Protein AF-A0AAE1AJ92-F1 (afdb_monomer)

Secondary structure (DSSP, 8-state):
-HHHHS-HHHHHHHHHHHHHHHHHTT---PPPPHHHHHHHHHHHHHHHHS--SSGGGGG---TTT--HHHHHHS-HHHHHHHHTT--SS-GGG--SS-TTTTTHHHHHHHHHHHHHH----S-EEEEEEEEE--S--TT-EE-TTSSS-EEEEEEEEEETTS-EEEEEE--TTS---HHHHHHH-

Sequence (185 aa):
YFTTFFDNSIVDDLIFQTTLYITQQERRVSTVTRQDLLGFSGINIIMGYHVLPSYTHYWCEDPDVSVPFISSVLTRNRFSQILSNVHVNDNKNLDKNDKLSKIRPLIAKANSQFAKLYDVRRVQSVDESMVLFKGRSSIKQYCPMKPIKRGYKLWVRADMDGYISKILMCVPGQEWERESELERL

Nearest PDB structures (foldseek):
  6x68-assembly1_C  TM=8.665E-01  e=5.231E-08  Trichoplusia ni
  1yf0-assembly1_A  TM=6.865E-01  e=3.974E-01  Salmonella enterica subsp. enterica serovar Typhimurium
  6j13-assembly2_H  TM=6.539E-01  e=6.411E-01  Chlamydomonas reinhardtii
  4kce-assembly1_A  TM=6.284E-01  e=1.166E+00  Leishmania braziliensis
  8x71-assembly1_A  TM=6.345E-01  e=1.669E+00  Homo sapiens

Radius of gyration: 18.5 Å; Cα contacts (8 Å, |Δi|>4): 215; chains: 1; bounding box: 47×36×45 Å

Foldseek 3Di:
DVCLLCDPVVLVLQQVFLVLQCVVVVHPDDRQDSLLVVLLVVLVVVCVPPPDPDPCQCCDPDPVRDPVVNCVSDPPVSSVSCVVRGWNDHPVDFDPVDLCSGCVNVQVSSLVSLQVPDDADPDKDKDKDFDADDDDGQQWAADPPDPRRIGWIWIFIAHPVGRTNHIDTDGPPDDDDPVVVVVVD

Structure (mmCIF, N/CA/C/O backbone):
data_AF-A0AAE1AJ92-F1
#
_entry.id   AF-A0AAE1AJ92-F1
#
loop_
_atom_site.group_PDB
_atom_site.id
_atom_site.type_symbol
_atom_site.label_atom_id
_atom_site.label_alt_id
_atom_site.label_comp_id
_atom_site.label_asym_id
_atom_site.label_entity_id
_atom_site.label_seq_id
_atom_site.pdbx_PDB_ins_code
_atom_site.Cartn_x
_atom_site.Cartn_y
_atom_site.Cartn_z
_atom_site.occupancy
_atom_site.B_iso_or_equiv
_atom_site.auth_seq_id
_atom_site.auth_comp_id
_atom_site.auth_asym_id
_atom_site.auth_atom_id
_atom_site.pdbx_PDB_model_num
ATOM 1 N N . TYR A 1 1 ? 2.939 -17.442 2.231 1.00 83.69 1 TYR A N 1
ATOM 2 C CA . TYR A 1 1 ? 3.214 -16.828 0.916 1.00 83.69 1 TYR A CA 1
ATOM 3 C C . TYR A 1 1 ? 3.088 -15.305 0.965 1.00 83.69 1 TYR A C 1
ATOM 5 O O . TYR A 1 1 ? 4.089 -14.644 0.763 1.00 83.69 1 TYR A O 1
ATOM 13 N N . PHE A 1 2 ? 1.929 -14.715 1.305 1.00 89.00 2 PHE A N 1
ATOM 14 C CA . PHE A 1 2 ? 1.780 -13.243 1.377 1.00 89.00 2 PHE A CA 1
ATOM 15 C C . PHE A 1 2 ? 2.817 -12.547 2.279 1.00 89.00 2 PHE A C 1
ATOM 17 O O . PHE A 1 2 ? 3.475 -11.603 1.852 1.00 89.00 2 PHE A O 1
ATOM 24 N N . THR A 1 3 ? 3.020 -13.059 3.495 1.00 89.56 3 THR A N 1
ATOM 25 C CA . THR A 1 3 ? 3.971 -12.519 4.486 1.00 89.56 3 THR A CA 1
ATOM 26 C C . THR A 1 3 ? 5.439 -12.634 4.079 1.00 89.56 3 THR A C 1
ATOM 28 O O . THR A 1 3 ? 6.306 -12.095 4.754 1.00 89.56 3 THR A O 1
ATOM 31 N N . THR A 1 4 ? 5.731 -13.337 2.985 1.00 91.06 4 THR A N 1
ATOM 32 C CA . THR A 1 4 ? 7.065 -13.383 2.392 1.00 91.06 4 THR A CA 1
ATOM 33 C C . THR A 1 4 ? 7.348 -12.087 1.624 1.00 91.06 4 THR A C 1
ATOM 35 O O . THR A 1 4 ? 8.421 -11.518 1.767 1.00 91.06 4 THR A O 1
ATOM 38 N N . PHE A 1 5 ? 6.365 -11.578 0.873 1.00 89.50 5 PHE A N 1
ATOM 39 C CA . PHE A 1 5 ? 6.457 -10.300 0.152 1.00 89.50 5 PHE A CA 1
ATOM 40 C C . PHE A 1 5 ? 6.186 -9.101 1.058 1.00 89.50 5 PHE A C 1
ATOM 42 O O . PHE A 1 5 ? 6.831 -8.062 0.944 1.00 89.50 5 PHE A O 1
ATOM 49 N N . PHE A 1 6 ? 5.206 -9.248 1.947 1.00 90.31 6 PHE A N 1
ATOM 50 C CA . PHE A 1 6 ? 4.816 -8.249 2.930 1.00 90.31 6 PHE A CA 1
ATOM 51 C C . PHE A 1 6 ? 5.393 -8.642 4.288 1.00 90.31 6 PHE A C 1
ATOM 53 O O . PHE A 1 6 ? 4.691 -9.150 5.167 1.00 90.31 6 PHE A O 1
ATOM 60 N N . ASP A 1 7 ? 6.713 -8.507 4.388 1.00 92.50 7 ASP A N 1
ATOM 61 C CA . ASP A 1 7 ? 7.493 -9.002 5.513 1.00 92.50 7 ASP A CA 1
ATOM 62 C C . ASP A 1 7 ? 7.240 -8.225 6.815 1.00 92.50 7 ASP A C 1
ATOM 64 O O . ASP A 1 7 ? 6.559 -7.195 6.862 1.00 92.50 7 ASP A O 1
ATOM 68 N N . ASN A 1 8 ? 7.819 -8.726 7.909 1.00 93.50 8 ASN A N 1
ATOM 69 C CA . ASN A 1 8 ? 7.683 -8.093 9.218 1.00 93.50 8 ASN A CA 1
ATOM 70 C C . ASN A 1 8 ? 8.192 -6.649 9.220 1.00 93.50 8 ASN A C 1
ATOM 72 O O . ASN A 1 8 ? 7.591 -5.821 9.893 1.00 93.50 8 ASN A O 1
ATOM 76 N N . SER A 1 9 ? 9.232 -6.343 8.438 1.00 94.50 9 SER A N 1
ATOM 77 C CA . SER A 1 9 ? 9.794 -4.998 8.348 1.00 94.50 9 SER A CA 1
ATOM 78 C C . SER A 1 9 ? 8.829 -4.009 7.693 1.00 94.50 9 SER A C 1
ATOM 80 O O . SER A 1 9 ? 8.696 -2.883 8.164 1.00 94.50 9 SER A O 1
ATOM 82 N N . ILE A 1 10 ? 8.134 -4.408 6.624 1.00 95.25 10 ILE A N 1
ATOM 83 C CA . ILE A 1 10 ? 7.093 -3.584 5.998 1.00 95.25 10 ILE A CA 1
ATOM 84 C C . ILE A 1 10 ? 5.926 -3.374 6.970 1.00 95.25 10 ILE A C 1
ATOM 86 O O . ILE A 1 10 ? 5.425 -2.258 7.100 1.00 95.2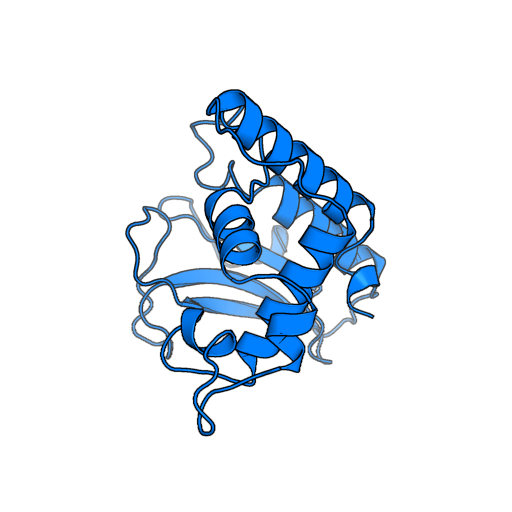5 10 ILE A O 1
ATOM 90 N N . VAL A 1 11 ? 5.506 -4.430 7.670 1.00 95.44 11 VAL A N 1
ATOM 91 C CA . VAL A 1 11 ? 4.413 -4.364 8.651 1.00 95.44 11 VAL A CA 1
ATOM 92 C C . VAL A 1 11 ? 4.750 -3.415 9.805 1.00 95.44 11 VAL A C 1
ATOM 94 O O . VAL A 1 11 ? 3.928 -2.565 10.145 1.00 95.44 11 VAL A O 1
ATOM 97 N N . ASP A 1 12 ? 5.946 -3.526 10.383 1.00 95.81 12 ASP A N 1
ATOM 98 C CA . ASP A 1 12 ? 6.375 -2.688 11.508 1.00 95.81 12 ASP A CA 1
ATOM 99 C C . ASP A 1 12 ? 6.491 -1.214 11.109 1.00 95.81 12 ASP A C 1
ATOM 101 O O . ASP A 1 12 ? 6.000 -0.344 11.830 1.00 95.81 12 ASP A O 1
ATOM 105 N N . ASP A 1 13 ? 7.042 -0.925 9.927 1.00 95.94 13 ASP A N 1
ATOM 106 C CA . ASP A 1 13 ? 7.101 0.438 9.397 1.00 95.94 13 ASP A CA 1
ATOM 107 C C . ASP A 1 13 ? 5.708 1.042 9.219 1.00 95.94 13 ASP A C 1
ATOM 109 O O . ASP A 1 13 ? 5.475 2.191 9.588 1.00 95.94 13 ASP A O 1
ATOM 113 N N . LEU A 1 14 ? 4.761 0.281 8.667 1.00 96.56 14 LEU A N 1
ATOM 114 C CA . LEU A 1 14 ? 3.394 0.758 8.470 1.00 96.56 14 LEU A CA 1
ATOM 115 C C . LEU A 1 14 ? 2.700 1.048 9.796 1.00 96.56 14 LEU A C 1
ATOM 117 O O . LEU A 1 14 ? 2.017 2.066 9.915 1.00 96.56 14 LEU A O 1
ATOM 121 N N . ILE A 1 15 ? 2.881 0.183 10.796 1.00 96.12 15 ILE A N 1
ATOM 122 C CA . ILE A 1 15 ? 2.352 0.404 12.145 1.00 96.12 15 ILE A CA 1
ATOM 123 C C . ILE A 1 15 ? 2.957 1.674 12.740 1.00 96.12 15 ILE A C 1
ATOM 125 O O . ILE A 1 15 ? 2.219 2.526 13.245 1.00 96.12 15 ILE A O 1
ATOM 129 N N . PHE A 1 16 ? 4.279 1.824 12.648 1.00 95.88 16 PHE A N 1
ATOM 130 C CA . PHE A 1 16 ? 4.989 2.989 13.156 1.00 95.88 16 PHE A CA 1
ATOM 131 C C . PHE A 1 16 ? 4.500 4.279 12.489 1.00 95.88 16 PHE A C 1
ATOM 133 O O . PHE A 1 16 ? 4.062 5.198 13.179 1.00 95.88 16 PHE A O 1
ATOM 140 N N . GLN A 1 17 ? 4.490 4.334 11.156 1.00 96.56 17 GLN A N 1
ATOM 141 C CA . GLN A 1 17 ? 4.107 5.529 10.397 1.00 96.56 17 GLN A CA 1
ATOM 142 C C . GLN A 1 17 ? 2.623 5.875 10.567 1.00 96.56 17 GLN A C 1
ATOM 144 O O . GLN A 1 17 ? 2.261 7.044 10.698 1.00 96.56 17 GLN A O 1
ATOM 149 N N . THR A 1 18 ? 1.753 4.867 10.649 1.00 96.25 18 THR A N 1
ATOM 150 C CA . THR A 1 18 ? 0.326 5.054 10.954 1.00 96.25 18 THR A CA 1
ATOM 151 C C . THR A 1 18 ? 0.122 5.617 12.363 1.00 96.25 18 THR A C 1
ATOM 153 O O . THR A 1 18 ? -0.649 6.558 12.549 1.00 96.25 18 THR A O 1
ATOM 156 N N . THR A 1 19 ? 0.840 5.094 13.360 1.00 94.56 19 THR A N 1
ATOM 157 C CA . THR A 1 19 ? 0.759 5.568 14.754 1.00 94.56 19 THR A CA 1
ATOM 158 C C . THR A 1 19 ? 1.323 6.981 14.902 1.00 94.56 19 THR A C 1
ATOM 160 O O . THR A 1 19 ? 0.742 7.820 15.599 1.00 94.56 19 THR A O 1
ATOM 163 N N . LEU A 1 20 ? 2.419 7.272 14.199 1.00 94.81 20 LEU A N 1
ATOM 164 C CA . LEU A 1 20 ? 3.002 8.606 14.125 1.00 94.81 20 LEU A CA 1
ATOM 165 C C . LEU A 1 20 ? 1.992 9.600 13.547 1.00 94.81 20 LEU A C 1
ATOM 167 O O . LEU A 1 20 ? 1.757 10.645 14.149 1.00 94.81 20 LEU A O 1
ATOM 171 N N . TYR A 1 21 ? 1.336 9.259 12.435 1.00 95.25 21 TYR A N 1
ATOM 172 C CA . TYR A 1 21 ? 0.306 10.109 11.843 1.00 95.25 21 TYR A CA 1
ATOM 173 C C . TYR A 1 21 ? -0.874 10.357 12.792 1.00 95.25 21 TYR A C 1
ATOM 175 O O . TYR A 1 21 ? -1.290 11.503 12.958 1.00 95.25 21 TYR A O 1
ATOM 183 N N . ILE A 1 22 ? -1.391 9.314 13.452 1.00 93.44 22 ILE A N 1
ATOM 184 C CA . ILE A 1 22 ? -2.485 9.437 14.433 1.00 93.44 22 ILE A CA 1
ATOM 185 C C . ILE A 1 22 ? -2.108 10.430 15.539 1.00 93.44 22 ILE A C 1
ATOM 187 O O . ILE A 1 22 ? -2.893 11.329 15.846 1.00 93.44 22 ILE A O 1
ATOM 191 N N . THR A 1 23 ? -0.891 10.303 16.076 1.00 92.69 23 THR A N 1
ATOM 192 C CA . THR A 1 23 ? -0.348 11.198 17.108 1.00 92.69 23 THR A CA 1
ATOM 193 C C . THR A 1 23 ? -0.229 12.635 16.599 1.00 92.69 23 THR A C 1
ATOM 195 O O . THR A 1 23 ? -0.675 13.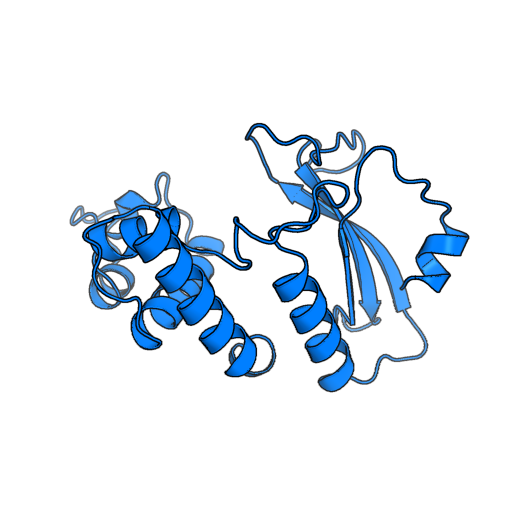566 17.261 1.00 92.69 23 THR A O 1
ATOM 198 N N . GLN A 1 24 ? 0.320 12.832 15.397 1.00 93.62 24 GLN A N 1
ATOM 199 C CA . GLN A 1 24 ? 0.485 14.156 14.787 1.00 93.62 24 GLN A CA 1
ATOM 200 C C . GLN A 1 24 ? -0.841 14.865 14.485 1.00 93.62 24 GLN A C 1
ATOM 202 O O . GLN A 1 24 ? -0.861 16.087 14.371 1.00 93.62 24 GLN A O 1
ATOM 207 N N . GLN A 1 25 ? -1.921 14.112 14.285 1.00 92.38 25 GLN A N 1
ATOM 208 C CA . GLN A 1 25 ? -3.263 14.643 14.044 1.00 92.38 25 GLN A CA 1
ATOM 209 C C . GLN A 1 25 ? -4.099 14.755 15.326 1.00 92.38 25 GLN A C 1
ATOM 211 O O . GLN A 1 25 ? -5.289 15.050 15.231 1.00 92.38 25 GLN A O 1
ATOM 216 N N . GLU A 1 26 ? -3.514 14.459 16.494 1.00 89.12 26 GLU A N 1
ATOM 217 C CA . GLU A 1 26 ? -4.184 14.479 17.803 1.00 89.12 26 GLU A CA 1
ATOM 218 C C . GLU A 1 26 ? -5.486 13.656 17.825 1.00 89.12 26 GLU A C 1
ATOM 220 O O . GLU A 1 26 ? -6.451 13.946 18.539 1.00 89.12 26 GLU A O 1
ATOM 225 N N . ARG A 1 27 ? -5.535 12.593 17.014 1.00 87.44 27 ARG A N 1
ATOM 226 C CA . ARG A 1 27 ? -6.718 11.742 16.896 1.00 87.44 27 ARG A CA 1
ATOM 227 C C . ARG A 1 27 ? -6.785 10.809 18.098 1.00 87.44 27 ARG A C 1
ATOM 229 O O . ARG A 1 27 ? -5.838 10.088 18.395 1.00 87.44 27 ARG A O 1
ATOM 236 N N . ARG A 1 28 ? -7.950 10.743 18.745 1.00 85.12 28 ARG A N 1
ATOM 237 C CA . ARG A 1 28 ? -8.236 9.772 19.816 1.00 85.12 28 ARG A CA 1
ATOM 238 C C . ARG A 1 28 ? -8.546 8.394 19.226 1.00 85.12 28 ARG A C 1
ATOM 240 O O . ARG A 1 28 ? -9.684 7.935 19.258 1.00 85.12 28 ARG A O 1
ATOM 247 N N . VAL A 1 29 ? -7.538 7.766 18.627 1.00 86.00 29 VAL A N 1
ATOM 248 C CA . VAL A 1 29 ? -7.622 6.432 18.017 1.00 86.00 29 VAL A CA 1
ATOM 249 C C . VAL A 1 29 ? -6.665 5.506 18.755 1.00 86.00 29 VAL A C 1
ATOM 251 O O . VAL A 1 29 ? -5.525 5.875 19.023 1.00 86.00 29 VAL A O 1
ATOM 254 N N . SER A 1 30 ? -7.127 4.304 19.096 1.00 84.56 30 SER A N 1
ATOM 255 C CA . SER A 1 30 ? -6.273 3.294 19.719 1.00 84.56 30 SER A CA 1
ATOM 256 C C . SER A 1 30 ? -5.170 2.842 18.763 1.00 84.56 30 SER A C 1
ATOM 258 O O . SER A 1 30 ? -5.406 2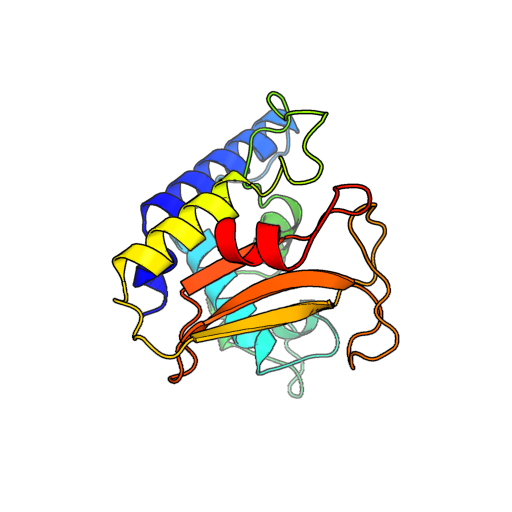.697 17.558 1.00 84.56 30 SER A O 1
ATOM 260 N N . THR A 1 31 ? -3.984 2.574 19.314 1.00 86.50 31 THR A N 1
ATOM 261 C CA . THR A 1 31 ? -2.804 2.101 18.578 1.00 86.50 31 THR A CA 1
ATOM 262 C C . THR A 1 31 ? -3.155 0.958 17.634 1.00 86.50 31 THR A C 1
ATOM 264 O O . THR A 1 31 ? -3.877 0.035 18.013 1.00 86.50 31 THR A O 1
ATOM 267 N N . VAL A 1 32 ? -2.670 1.023 16.394 1.00 93.31 32 VAL A N 1
ATOM 268 C CA . VAL A 1 32 ? -2.847 -0.048 15.405 1.00 93.31 32 VAL A CA 1
ATOM 269 C C . VAL A 1 32 ? -1.896 -1.185 15.752 1.00 93.31 32 VAL A C 1
ATOM 271 O O . VAL A 1 32 ? -0.686 -0.988 15.796 1.00 93.31 32 VAL A O 1
ATOM 274 N N . THR A 1 33 ? -2.432 -2.370 16.028 1.00 94.94 33 THR A N 1
ATOM 275 C CA . THR A 1 33 ? -1.614 -3.553 16.307 1.00 94.94 33 THR A CA 1
ATOM 276 C C . THR A 1 33 ? -1.218 -4.266 15.016 1.00 94.94 33 THR A C 1
ATOM 278 O O . THR A 1 33 ? -1.787 -4.055 13.943 1.00 94.94 33 THR A O 1
ATOM 281 N N . ARG A 1 34 ? -0.263 -5.192 15.120 1.00 95.50 34 ARG A N 1
ATOM 282 C CA . ARG A 1 34 ? 0.083 -6.095 14.017 1.00 95.50 34 ARG A CA 1
ATOM 283 C C . ARG A 1 34 ? -1.107 -6.933 13.551 1.00 95.50 34 ARG A C 1
ATOM 285 O O . ARG A 1 34 ? -1.289 -7.106 12.349 1.00 95.50 34 ARG A O 1
ATOM 292 N N . GLN A 1 35 ? -1.923 -7.422 14.484 1.00 95.25 35 GLN A N 1
ATOM 293 C CA . GLN A 1 35 ? -3.122 -8.191 14.155 1.00 95.25 35 GLN A CA 1
ATOM 294 C C . GLN A 1 35 ? -4.157 -7.325 13.430 1.00 95.25 35 GLN A C 1
ATOM 296 O O . GLN A 1 35 ? -4.735 -7.783 12.448 1.00 95.25 35 GLN A O 1
ATOM 301 N N . ASP A 1 36 ? -4.327 -6.065 13.846 1.00 95.75 36 ASP A N 1
ATOM 302 C CA . ASP A 1 36 ? -5.191 -5.112 13.144 1.00 95.75 36 ASP A CA 1
ATOM 303 C C . ASP A 1 36 ? -4.749 -4.914 11.691 1.00 95.75 36 ASP A C 1
ATOM 305 O O . ASP A 1 36 ? -5.572 -4.996 10.782 1.00 95.75 36 ASP A O 1
ATOM 309 N N . LEU A 1 37 ? -3.455 -4.665 11.456 1.00 95.88 37 LEU A N 1
ATOM 310 C CA . LEU A 1 37 ? -2.957 -4.396 10.108 1.00 95.88 37 LEU A CA 1
ATOM 311 C C . LEU A 1 37 ? -3.052 -5.636 9.209 1.00 95.88 37 LEU A C 1
ATOM 313 O O . LEU A 1 37 ? -3.488 -5.525 8.066 1.00 95.88 37 LEU A O 1
ATOM 317 N N . LEU A 1 38 ? -2.706 -6.820 9.723 1.00 95.81 38 LEU A N 1
ATOM 318 C CA . LEU A 1 38 ? -2.828 -8.071 8.969 1.00 95.81 38 LEU A CA 1
ATOM 319 C C . LEU A 1 38 ? -4.293 -8.429 8.689 1.00 95.81 38 LEU A C 1
ATOM 321 O O . LEU A 1 38 ? -4.612 -8.836 7.573 1.00 95.81 38 LEU A O 1
ATOM 325 N N . GLY A 1 39 ? -5.189 -8.228 9.661 1.00 96.62 39 GLY A N 1
ATOM 326 C CA . GLY A 1 39 ? -6.631 -8.391 9.476 1.00 96.62 39 GLY A CA 1
ATOM 327 C C . GLY A 1 39 ? -7.178 -7.423 8.428 1.00 96.62 39 GLY A C 1
ATOM 328 O O . GLY A 1 39 ? -7.898 -7.832 7.520 1.00 96.62 39 GLY A O 1
ATOM 329 N N . PHE A 1 40 ? -6.761 -6.156 8.480 1.00 97.06 40 PHE A N 1
ATOM 330 C CA . PHE A 1 40 ? -7.091 -5.149 7.475 1.00 97.06 40 PHE A CA 1
ATOM 331 C C . PHE A 1 40 ? -6.607 -5.559 6.0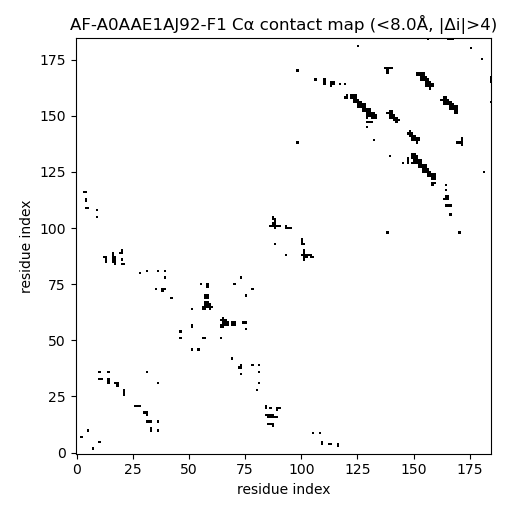76 1.00 97.06 40 PHE A C 1
ATOM 333 O O . PHE A 1 40 ? -7.389 -5.517 5.124 1.00 97.06 40 PHE A O 1
ATOM 340 N N . SER A 1 41 ? -5.356 -6.004 5.932 1.00 96.12 41 SER A N 1
ATOM 341 C CA . SER A 1 41 ? -4.818 -6.500 4.658 1.00 96.12 41 SER A CA 1
ATOM 342 C C . SER A 1 41 ? -5.585 -7.722 4.146 1.00 96.12 41 SER A C 1
ATOM 344 O O . SER A 1 41 ? -5.954 -7.756 2.974 1.00 96.12 41 SER A O 1
ATOM 346 N N . GLY A 1 42 ? -5.881 -8.693 5.015 1.00 96.38 42 GLY A N 1
ATOM 347 C CA . GLY A 1 42 ? -6.647 -9.890 4.665 1.00 96.38 42 GLY A CA 1
ATOM 348 C C . GLY A 1 42 ? -8.058 -9.565 4.173 1.00 96.38 42 GLY A C 1
ATOM 349 O O . GLY A 1 42 ? -8.481 -10.074 3.137 1.00 96.38 42 GLY A O 1
ATOM 350 N N . ILE A 1 43 ? -8.754 -8.648 4.851 1.00 97.62 43 ILE A N 1
ATOM 351 C CA . ILE A 1 43 ? -10.074 -8.172 4.423 1.00 97.62 43 ILE A CA 1
ATOM 352 C C . ILE A 1 43 ? -9.992 -7.509 3.040 1.00 97.62 43 ILE A C 1
ATOM 354 O O . ILE A 1 43 ? -10.807 -7.823 2.179 1.00 97.62 43 ILE A O 1
ATOM 358 N N . ASN A 1 44 ? -8.992 -6.656 2.780 1.00 96.69 44 ASN A N 1
ATOM 359 C CA . ASN A 1 44 ? -8.821 -6.027 1.460 1.00 96.69 44 ASN A CA 1
ATOM 360 C C . ASN A 1 44 ? -8.562 -7.054 0.342 1.00 96.69 44 ASN A C 1
ATOM 362 O O . ASN A 1 44 ? -9.055 -6.877 -0.769 1.00 96.69 44 ASN A O 1
ATOM 366 N N . ILE A 1 45 ? -7.829 -8.137 0.627 1.00 95.62 45 ILE A N 1
ATOM 367 C CA . ILE A 1 45 ? -7.632 -9.238 -0.330 1.00 95.62 45 ILE A CA 1
ATOM 368 C C . ILE A 1 45 ? -8.973 -9.915 -0.646 1.00 95.62 45 ILE A C 1
ATOM 370 O O . ILE A 1 45 ? -9.266 -10.175 -1.812 1.00 95.62 45 ILE A O 1
ATOM 374 N N . ILE A 1 46 ? -9.812 -10.151 0.368 1.00 96.19 46 ILE A N 1
ATOM 375 C CA . ILE A 1 46 ? -11.132 -10.773 0.185 1.00 96.19 46 ILE A CA 1
ATOM 376 C C . ILE A 1 46 ? -12.067 -9.881 -0.623 1.00 96.19 46 ILE A C 1
ATOM 378 O O . ILE A 1 46 ? -12.675 -10.342 -1.586 1.00 96.19 46 ILE A O 1
ATOM 382 N N . MET A 1 47 ? -12.116 -8.591 -0.292 1.00 96.12 47 MET A N 1
ATOM 383 C CA . MET A 1 47 ? -12.891 -7.599 -1.043 1.00 96.12 47 MET A CA 1
ATOM 384 C C . MET A 1 47 ? -12.472 -7.509 -2.520 1.00 96.12 47 MET A C 1
ATOM 386 O O . MET A 1 47 ? -13.243 -7.022 -3.343 1.00 96.12 47 MET A O 1
ATOM 390 N N . GLY A 1 48 ? -11.261 -7.965 -2.864 1.00 95.06 48 GLY A N 1
ATOM 391 C CA . GLY A 1 48 ? -10.770 -8.016 -4.237 1.00 95.06 48 GLY A CA 1
ATOM 392 C C . GLY A 1 48 ? -11.463 -9.063 -5.114 1.00 95.06 48 GLY A C 1
ATOM 393 O O . GLY A 1 48 ? -11.644 -8.809 -6.302 1.00 95.06 48 GLY A O 1
ATOM 394 N N . TYR A 1 49 ? -11.865 -10.212 -4.555 1.00 95.06 49 TYR A N 1
ATOM 395 C CA . TYR A 1 49 ? -12.550 -11.275 -5.310 1.00 95.06 49 TYR A CA 1
ATOM 396 C C . TYR A 1 49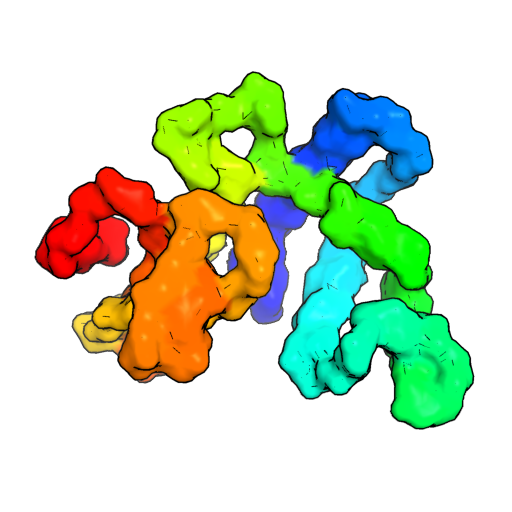 ? -14.037 -11.416 -4.962 1.00 95.06 49 TYR A C 1
ATOM 398 O O . TYR A 1 49 ? -14.816 -11.875 -5.793 1.00 95.06 49 TYR A O 1
ATOM 406 N N . HIS A 1 50 ? -14.447 -11.013 -3.761 1.00 95.69 50 HIS A N 1
ATOM 407 C CA . HIS A 1 50 ? -15.838 -11.024 -3.321 1.00 95.69 50 HIS A CA 1
ATOM 408 C C . HIS A 1 50 ? -16.347 -9.588 -3.256 1.00 95.69 50 HIS A C 1
ATOM 410 O O . HIS A 1 50 ? -16.284 -8.980 -2.199 1.00 95.69 50 HIS A O 1
ATOM 416 N N . VAL A 1 51 ? -16.805 -9.021 -4.374 1.00 95.50 51 VAL A N 1
ATOM 417 C CA . VAL A 1 51 ? -17.110 -7.584 -4.481 1.00 95.50 51 VAL A CA 1
ATOM 418 C C . VAL A 1 51 ? -18.566 -7.285 -4.107 1.00 95.50 51 VAL A C 1
ATOM 420 O O . VAL A 1 51 ? -19.485 -7.688 -4.816 1.00 95.50 51 VAL A O 1
ATOM 423 N N . LEU A 1 52 ? -18.777 -6.504 -3.043 1.00 95.31 52 LEU A N 1
ATOM 424 C CA . LEU A 1 52 ? -20.082 -5.928 -2.681 1.00 95.31 52 LEU A CA 1
ATOM 425 C C . LEU A 1 52 ? -20.207 -4.449 -3.108 1.00 95.31 52 LEU A C 1
ATOM 427 O O . LEU A 1 52 ? -19.186 -3.772 -3.258 1.00 95.31 52 LEU A O 1
ATOM 431 N N . PRO A 1 53 ? -21.435 -3.899 -3.249 1.00 94.25 53 PRO A N 1
ATOM 432 C CA . PRO A 1 53 ? -21.644 -2.518 -3.714 1.00 94.25 53 PRO A CA 1
ATOM 433 C C . PRO A 1 53 ? -20.975 -1.432 -2.855 1.00 94.25 53 PRO A C 1
ATOM 435 O O . PRO A 1 53 ? -20.608 -0.373 -3.361 1.00 94.25 53 PRO A O 1
ATOM 438 N N . SER A 1 54 ? -20.812 -1.689 -1.556 1.00 94.19 54 SER A N 1
ATOM 439 C CA . SER A 1 54 ? -20.104 -0.828 -0.612 1.00 94.19 54 SER A CA 1
ATOM 440 C C . SER A 1 54 ? -19.246 -1.687 0.306 1.00 94.19 54 SER A C 1
ATOM 442 O O . SER A 1 54 ? -19.672 -2.761 0.731 1.00 94.19 54 SER A O 1
ATOM 444 N N . TYR A 1 55 ? -18.073 -1.182 0.698 1.00 94.56 55 TYR A N 1
ATOM 445 C CA . TYR A 1 55 ? -17.258 -1.854 1.711 1.00 94.56 55 TYR A CA 1
ATOM 446 C C . TYR A 1 55 ? -17.980 -1.945 3.063 1.00 94.56 55 TYR A C 1
ATOM 448 O O . TYR A 1 55 ? -17.674 -2.811 3.866 1.00 94.56 55 TYR A O 1
ATOM 456 N N . THR A 1 56 ? -18.966 -1.093 3.342 1.00 95.62 56 THR A N 1
ATOM 457 C CA . THR A 1 56 ? -19.734 -1.193 4.589 1.00 95.62 56 THR A CA 1
ATOM 458 C C . THR A 1 56 ? -20.646 -2.419 4.623 1.00 95.62 56 THR A C 1
ATOM 460 O O . THR A 1 56 ? -20.956 -2.880 5.718 1.00 95.62 56 THR A O 1
ATOM 463 N N . HIS A 1 57 ? -21.038 -2.965 3.463 1.00 96.06 57 HIS A N 1
ATOM 464 C CA . HIS A 1 57 ? -21.967 -4.098 3.378 1.00 96.06 57 HIS A CA 1
ATOM 465 C C . HIS A 1 57 ? -21.382 -5.414 3.893 1.00 96.06 57 HIS A C 1
ATOM 467 O O . HIS A 1 57 ? -22.133 -6.258 4.356 1.00 96.06 57 HIS A O 1
ATOM 473 N N . TYR A 1 58 ? -20.055 -5.573 3.924 1.00 96.44 58 TYR A N 1
ATOM 474 C CA . TYR A 1 58 ? -19.431 -6.775 4.498 1.00 96.44 58 TYR A CA 1
ATOM 475 C C . TYR A 1 58 ? -19.661 -6.915 6.013 1.00 96.44 58 TYR A C 1
ATOM 477 O O . TYR A 1 58 ? -19.388 -7.965 6.585 1.00 96.44 58 TYR A O 1
ATOM 485 N N . TRP A 1 59 ? -20.155 -5.856 6.662 1.00 97.38 59 TRP A N 1
ATOM 486 C CA . TRP A 1 59 ? -20.568 -5.844 8.064 1.00 97.38 59 TRP A CA 1
ATOM 487 C C . TRP A 1 59 ? -22.089 -5.723 8.237 1.00 97.38 59 TRP A C 1
ATOM 489 O O . TRP A 1 59 ? -22.538 -5.475 9.353 1.00 97.38 59 TRP A O 1
ATOM 499 N N . CYS A 1 60 ? -22.877 -5.845 7.162 1.00 95.62 60 CYS A N 1
ATOM 500 C CA . CYS A 1 60 ? -24.331 -5.923 7.269 1.00 95.62 60 CYS A CA 1
ATOM 501 C C . CYS A 1 60 ? -24.763 -7.304 7.782 1.00 95.62 60 CYS A C 1
ATOM 503 O O . CYS A 1 60 ? -24.099 -8.318 7.555 1.00 95.62 60 CYS A O 1
ATOM 505 N N . GLU A 1 61 ? -25.899 -7.329 8.472 1.00 93.81 61 GLU A N 1
ATOM 506 C CA . GLU A 1 61 ? -26.529 -8.555 8.978 1.00 93.81 61 GLU A CA 1
ATOM 507 C C . GLU A 1 61 ? -27.598 -9.095 8.012 1.00 93.81 61 GLU A C 1
ATOM 509 O O . GLU A 1 61 ? -28.124 -10.184 8.229 1.00 93.81 61 GLU A O 1
ATOM 514 N N . ASP A 1 62 ? -27.885 -8.366 6.926 1.00 94.62 62 ASP A N 1
ATOM 515 C CA . ASP A 1 62 ? -28.859 -8.768 5.913 1.00 94.62 62 ASP A CA 1
ATOM 516 C C . ASP A 1 62 ? -28.438 -10.089 5.230 1.00 94.62 62 ASP A C 1
ATOM 518 O O . ASP A 1 62 ? -27.275 -10.224 4.825 1.00 94.62 62 ASP A O 1
ATOM 522 N N . PRO A 1 63 ? -29.347 -11.073 5.074 1.00 93.00 63 PRO A N 1
ATOM 523 C CA . PRO A 1 63 ? -28.992 -12.427 4.632 1.00 93.00 63 PRO A CA 1
ATOM 524 C C . PRO A 1 63 ? -28.320 -12.533 3.256 1.00 93.00 63 PRO A C 1
ATOM 526 O O . PRO A 1 63 ? -27.620 -13.507 2.995 1.00 93.00 63 PRO A O 1
ATOM 529 N N . ASP A 1 64 ? -28.549 -11.569 2.367 1.00 92.75 64 ASP A N 1
ATOM 530 C CA . ASP A 1 64 ? -28.052 -11.552 0.989 1.00 92.75 64 ASP A CA 1
ATOM 531 C C . ASP A 1 64 ? -26.659 -10.915 0.840 1.00 92.75 64 ASP A C 1
ATOM 533 O O . ASP A 1 64 ? -25.990 -11.135 -0.171 1.00 92.75 64 ASP A O 1
ATOM 537 N N . VAL A 1 65 ? -26.198 -10.154 1.840 1.00 92.50 65 VAL A N 1
ATOM 538 C CA . VAL A 1 65 ? -24.896 -9.459 1.815 1.00 92.50 65 VAL A CA 1
ATOM 539 C C . VAL A 1 65 ? -24.002 -9.758 3.017 1.00 92.50 65 VAL A C 1
ATOM 541 O O . VAL A 1 65 ? -22.836 -9.357 3.010 1.00 92.50 65 VAL A O 1
ATOM 544 N N . SER A 1 66 ? -24.511 -10.439 4.047 1.00 90.38 66 SER A N 1
ATOM 545 C CA . SER A 1 66 ? -23.746 -10.708 5.261 1.00 90.38 66 SER A CA 1
ATOM 546 C C . SER A 1 66 ? -22.510 -11.562 4.985 1.00 90.38 66 SER A C 1
ATOM 548 O O . SER A 1 66 ? -22.577 -12.617 4.354 1.00 90.38 66 SER A O 1
ATOM 550 N N . VAL A 1 67 ? -21.365 -11.127 5.521 1.00 95.38 67 VAL A N 1
ATOM 551 C CA . VAL A 1 67 ? -20.104 -11.875 5.461 1.00 95.38 67 VAL A CA 1
ATOM 552 C C . VAL A 1 67 ? -19.548 -12.051 6.880 1.00 95.38 67 VAL A C 1
ATOM 554 O O . VAL A 1 67 ? -18.621 -11.332 7.271 1.00 95.38 67 VAL A O 1
ATOM 557 N N . PRO A 1 68 ? -20.067 -13.023 7.666 1.00 94.31 68 PRO A N 1
ATOM 558 C CA . PRO A 1 68 ? -19.664 -13.239 9.062 1.00 94.31 68 PRO A CA 1
ATOM 559 C C . PRO A 1 68 ? -18.157 -13.424 9.249 1.00 94.31 68 PRO A C 1
ATOM 561 O O . PRO A 1 68 ? -17.579 -13.024 10.257 1.00 94.31 68 PRO A O 1
ATOM 564 N N . PHE A 1 69 ? -17.494 -13.990 8.239 1.00 94.38 69 PHE A N 1
ATOM 565 C CA . PHE A 1 69 ? -16.046 -14.132 8.234 1.00 94.38 69 PHE A CA 1
ATOM 566 C C . PHE A 1 69 ? -15.330 -12.778 8.380 1.00 94.38 69 PHE A C 1
ATOM 568 O O . PHE A 1 69 ? -14.439 -12.649 9.215 1.00 94.38 69 PHE A O 1
ATOM 575 N N . ILE A 1 70 ? -15.735 -11.743 7.635 1.00 95.81 70 ILE A N 1
ATOM 576 C CA . ILE A 1 70 ? -15.090 -10.420 7.696 1.00 95.81 70 ILE A CA 1
ATOM 577 C C . ILE A 1 70 ? -15.418 -9.711 9.005 1.00 95.81 70 ILE A C 1
ATOM 579 O O . ILE A 1 70 ? -14.520 -9.144 9.634 1.00 95.81 70 ILE A O 1
ATOM 583 N N . SER A 1 71 ? -16.680 -9.763 9.435 1.00 94.75 71 SER A N 1
ATOM 584 C CA . SER A 1 71 ? -17.104 -9.108 10.674 1.00 94.75 71 SER A CA 1
ATOM 585 C C . SER A 1 71 ? -16.462 -9.721 11.923 1.00 94.75 71 SER A C 1
ATOM 587 O O . SER A 1 71 ? -16.241 -8.999 12.895 1.00 94.75 71 SER A O 1
ATOM 589 N N . SER A 1 72 ? -16.080 -11.004 11.873 1.00 95.88 72 SER A N 1
ATOM 590 C CA . SER A 1 72 ? -15.335 -11.678 12.945 1.00 95.88 72 SER A CA 1
ATOM 591 C C . SER A 1 72 ? -13.866 -11.244 13.070 1.00 95.88 72 SER A C 1
ATOM 593 O O . SER A 1 72 ? -13.291 -11.355 14.150 1.00 95.88 72 SER A O 1
ATOM 595 N N . VAL A 1 73 ? -13.249 -10.734 11.993 1.00 97.38 73 VAL A N 1
ATOM 596 C CA . VAL A 1 73 ? -11.818 -10.366 11.965 1.00 97.38 73 VAL A CA 1
ATOM 597 C C . VAL A 1 73 ? -11.585 -8.955 12.500 1.00 97.38 73 VAL A C 1
ATOM 599 O O . VAL A 1 73 ? -10.712 -8.742 13.339 1.00 97.38 73 VAL A O 1
ATOM 602 N N . LEU A 1 74 ? -12.349 -7.978 12.011 1.00 97.00 74 LEU A N 1
ATOM 603 C CA . LEU A 1 74 ? -12.314 -6.594 12.483 1.00 97.00 74 LEU A CA 1
ATOM 604 C C . LEU A 1 74 ? -13.726 -6.033 12.505 1.00 97.00 74 LEU A C 1
ATOM 606 O O . LEU A 1 74 ? -14.523 -6.322 11.620 1.00 97.00 74 LEU A O 1
ATOM 610 N N . THR A 1 75 ? -14.019 -5.143 13.452 1.00 96.50 75 THR A N 1
ATOM 611 C CA . THR A 1 75 ? -15.267 -4.372 13.401 1.00 96.50 75 THR A CA 1
ATOM 612 C C . THR A 1 75 ? -15.222 -3.360 12.253 1.00 96.50 75 THR A C 1
ATOM 614 O O . THR A 1 75 ? -14.157 -2.834 11.913 1.00 96.50 75 THR A O 1
ATOM 617 N N . ARG A 1 76 ? -16.389 -3.006 11.699 1.00 96.56 76 ARG A N 1
ATOM 618 C CA . ARG A 1 76 ? -16.513 -1.978 10.648 1.00 96.56 76 ARG A CA 1
ATOM 619 C C . ARG A 1 76 ? -15.818 -0.674 11.036 1.00 96.56 76 ARG A C 1
ATOM 621 O O . ARG A 1 76 ? -15.104 -0.070 10.238 1.00 96.56 76 ARG A O 1
ATOM 628 N N . ASN A 1 77 ? -16.027 -0.242 12.281 1.00 95.62 77 ASN A N 1
ATOM 629 C CA . ASN A 1 77 ? -15.465 1.003 12.794 1.00 95.62 77 ASN A CA 1
ATOM 630 C C . ASN A 1 77 ? -13.937 0.916 12.881 1.00 95.62 77 ASN A C 1
ATOM 632 O O . ASN A 1 77 ? -13.262 1.860 12.478 1.00 95.62 77 ASN A O 1
ATOM 636 N N . ARG A 1 78 ? -13.385 -0.220 13.331 1.00 96.19 78 ARG A N 1
ATOM 637 C CA . ARG A 1 78 ? -11.934 -0.423 13.379 1.00 96.19 78 ARG A CA 1
ATOM 638 C C . ARG A 1 78 ? -11.321 -0.452 11.981 1.00 96.19 78 ARG A C 1
ATOM 640 O O . ARG A 1 78 ? -10.327 0.230 11.749 1.00 96.19 78 ARG A O 1
ATOM 647 N N . PHE A 1 79 ? -11.948 -1.147 11.031 1.00 97.38 79 PHE A N 1
ATOM 648 C CA . PHE A 1 79 ? -11.520 -1.139 9.630 1.00 97.38 79 PHE A CA 1
ATOM 649 C C . PHE A 1 79 ? -11.513 0.285 9.051 1.00 97.38 79 PHE A C 1
ATOM 651 O O . PHE A 1 79 ? -10.508 0.717 8.493 1.00 97.38 79 PHE A O 1
ATOM 658 N N . SER A 1 80 ? -12.591 1.053 9.245 1.00 96.19 80 SER A N 1
ATOM 659 C CA . SER A 1 80 ? -12.687 2.444 8.777 1.00 96.19 80 SER A CA 1
ATOM 660 C C . SER A 1 80 ? -11.670 3.375 9.451 1.00 96.19 80 SER A C 1
ATOM 662 O O . SER A 1 80 ? -11.158 4.303 8.817 1.00 96.19 80 SER A O 1
ATOM 664 N N . GLN A 1 81 ? -11.364 3.154 10.731 1.00 95.50 81 GLN A N 1
ATOM 665 C CA . GLN A 1 81 ? -10.311 3.887 11.433 1.00 95.50 81 GLN A CA 1
ATOM 666 C C . GLN A 1 81 ? -8.949 3.610 10.798 1.00 95.50 81 GLN A C 1
ATOM 668 O O . GLN A 1 81 ? -8.238 4.554 10.476 1.00 95.50 81 GLN A O 1
ATOM 673 N N . ILE A 1 82 ? -8.599 2.348 10.550 1.00 96.69 82 ILE A N 1
ATOM 674 C CA . ILE A 1 82 ? -7.324 2.000 9.906 1.00 96.69 82 ILE A CA 1
ATOM 675 C C . ILE A 1 82 ? -7.276 2.573 8.484 1.00 96.69 82 ILE A C 1
ATOM 677 O O . ILE A 1 82 ? -6.316 3.256 8.133 1.00 96.69 82 ILE A O 1
ATOM 681 N N . LEU A 1 83 ? -8.345 2.400 7.701 1.00 95.94 83 LEU A N 1
ATOM 682 C CA . LEU A 1 83 ? -8.453 2.901 6.327 1.00 95.94 83 LEU A CA 1
ATOM 683 C C . LEU A 1 83 ? -8.190 4.413 6.222 1.00 95.94 83 LEU A C 1
ATOM 685 O O . LEU A 1 83 ? -7.541 4.869 5.287 1.00 95.94 83 LEU A O 1
ATOM 689 N N . SER A 1 84 ? -8.682 5.194 7.187 1.00 94.38 84 SER A N 1
ATOM 690 C CA . SER A 1 84 ? -8.538 6.659 7.212 1.00 94.38 84 SER A CA 1
ATOM 691 C C . SER A 1 84 ? -7.218 7.162 7.813 1.00 94.38 84 SER A C 1
ATOM 693 O O . SER A 1 84 ? -6.968 8.372 7.808 1.00 94.38 84 SER A O 1
ATOM 695 N N . ASN A 1 85 ? -6.387 6.262 8.347 1.00 94.81 85 ASN A N 1
ATOM 696 C CA . ASN A 1 85 ? -5.147 6.603 9.044 1.00 94.81 85 ASN A CA 1
ATOM 697 C C . ASN A 1 85 ? -3.906 5.882 8.513 1.00 94.81 85 ASN A C 1
ATOM 699 O O . ASN A 1 85 ? -2.816 6.274 8.911 1.00 94.81 85 ASN A O 1
ATOM 703 N N . VAL A 1 86 ? -4.021 4.875 7.641 1.00 95.38 86 VAL A N 1
ATOM 704 C CA . VAL A 1 86 ? -2.854 4.135 7.136 1.00 95.38 86 VAL A CA 1
ATOM 705 C C . VAL A 1 86 ? -1.850 5.077 6.461 1.00 95.38 86 VAL A C 1
ATOM 707 O O . VAL A 1 86 ? -2.198 5.820 5.543 1.00 95.38 86 VAL A O 1
ATOM 710 N N . HIS A 1 87 ? -0.608 5.076 6.948 1.00 95.44 87 HIS A N 1
ATOM 711 C CA . HIS A 1 87 ? 0.480 5.921 6.452 1.00 95.44 87 HIS A CA 1
ATOM 712 C C . HIS A 1 87 ? 1.752 5.105 6.236 1.00 95.44 87 HIS A C 1
ATOM 714 O O . HIS A 1 87 ? 2.006 4.118 6.919 1.00 95.44 87 HIS A O 1
ATOM 720 N N . VAL A 1 88 ? 2.545 5.544 5.260 1.00 96.69 88 VAL A N 1
ATOM 721 C CA . VAL A 1 88 ? 3.785 4.887 4.815 1.00 96.69 88 VAL A CA 1
ATOM 722 C C . VAL A 1 88 ? 5.019 5.754 5.085 1.00 96.69 88 VAL A C 1
ATOM 724 O O . VAL A 1 88 ? 6.135 5.245 5.110 1.00 96.69 88 VAL A O 1
ATOM 727 N N . ASN A 1 89 ? 4.840 7.062 5.271 1.00 96.94 89 ASN A N 1
ATOM 728 C CA . ASN A 1 89 ? 5.931 8.005 5.485 1.00 96.94 89 ASN A CA 1
ATOM 729 C C . ASN A 1 89 ? 5.482 9.161 6.390 1.00 96.94 89 ASN A C 1
ATOM 731 O O . ASN A 1 89 ? 4.286 9.465 6.463 1.00 96.94 89 ASN A O 1
ATOM 735 N N . ASP A 1 90 ? 6.445 9.822 7.031 1.00 95.69 90 ASP A N 1
ATOM 736 C CA . ASP A 1 90 ? 6.203 10.957 7.914 1.00 95.69 90 ASP A CA 1
ATOM 737 C C . ASP A 1 90 ? 5.865 12.204 7.091 1.00 95.69 90 ASP A C 1
ATOM 739 O O . ASP A 1 90 ? 6.683 12.710 6.320 1.00 95.69 90 ASP A O 1
ATOM 743 N N . ASN A 1 91 ? 4.663 12.745 7.301 1.00 93.06 91 ASN A N 1
ATOM 744 C CA . ASN A 1 91 ? 4.197 13.950 6.622 1.00 93.06 91 ASN A CA 1
ATOM 745 C C . ASN A 1 91 ? 5.049 15.194 6.935 1.00 93.06 91 ASN A C 1
ATOM 747 O O . ASN A 1 91 ? 5.027 16.143 6.150 1.00 93.06 91 ASN A O 1
ATOM 751 N N . LYS A 1 92 ? 5.795 15.210 8.048 1.00 93.56 92 LYS A N 1
ATOM 752 C CA . LYS A 1 92 ? 6.683 16.323 8.419 1.00 93.56 92 LYS A CA 1
ATOM 753 C C . LYS A 1 92 ? 8.025 16.303 7.684 1.00 93.56 92 LYS A C 1
ATOM 755 O O . LYS A 1 92 ? 8.671 17.345 7.619 1.00 93.56 92 LYS A O 1
ATOM 760 N N . ASN A 1 93 ? 8.421 15.164 7.114 1.00 93.12 93 ASN A N 1
ATOM 761 C CA . ASN A 1 93 ? 9.726 14.973 6.476 1.00 93.12 93 ASN A CA 1
ATOM 762 C C . ASN A 1 93 ? 9.612 14.529 5.006 1.00 93.12 93 ASN A C 1
ATOM 764 O O . ASN A 1 93 ? 10.420 13.750 4.502 1.00 93.12 93 ASN A O 1
ATOM 768 N N . LEU A 1 94 ? 8.570 14.987 4.310 1.00 94.62 94 LEU A N 1
ATOM 769 C CA . LEU A 1 94 ? 8.381 14.676 2.895 1.00 94.62 94 LEU A CA 1
ATOM 770 C C . LEU A 1 94 ? 9.256 15.569 2.015 1.00 94.62 94 LEU A C 1
ATOM 772 O O . LEU A 1 94 ? 9.248 16.795 2.155 1.00 94.62 94 LEU A O 1
ATOM 776 N N . ASP A 1 95 ? 9.913 14.958 1.030 1.00 93.69 95 ASP A N 1
ATOM 777 C CA . ASP A 1 95 ? 10.476 15.700 -0.092 1.00 93.69 95 ASP A CA 1
ATOM 778 C C . ASP A 1 95 ? 9.335 16.310 -0.922 1.00 93.69 95 ASP A C 1
ATOM 780 O O . ASP A 1 95 ? 8.481 15.606 -1.469 1.00 93.69 95 ASP A O 1
ATOM 784 N N . LYS A 1 96 ? 9.321 17.643 -0.996 1.00 91.06 96 LYS A N 1
ATOM 785 C CA . LYS A 1 96 ? 8.314 18.420 -1.729 1.00 91.06 96 LYS A CA 1
ATOM 786 C C . LYS A 1 96 ? 8.485 18.314 -3.244 1.00 91.06 96 LYS A C 1
ATOM 788 O O . LYS A 1 96 ? 7.521 18.557 -3.969 1.00 91.06 96 LYS A O 1
ATOM 793 N N . ASN A 1 97 ? 9.678 17.950 -3.712 1.00 90.94 97 ASN A N 1
ATOM 794 C CA . ASN A 1 97 ? 9.971 17.769 -5.130 1.00 90.94 97 ASN A CA 1
ATOM 795 C C . ASN A 1 97 ? 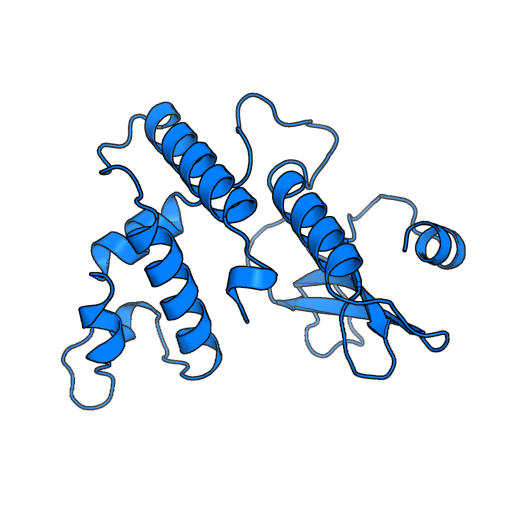9.581 16.364 -5.616 1.00 90.94 97 ASN A C 1
ATOM 797 O O . ASN A 1 97 ? 9.275 16.182 -6.796 1.00 90.94 97 ASN A O 1
ATOM 801 N N . ASP A 1 98 ? 9.508 15.381 -4.713 1.00 91.06 98 ASP A N 1
ATOM 802 C CA . ASP A 1 98 ? 9.038 14.033 -5.025 1.00 91.06 98 ASP A CA 1
ATOM 803 C C . ASP A 1 98 ? 7.520 13.893 -4.814 1.00 91.06 98 ASP A C 1
ATOM 805 O O . ASP A 1 98 ? 7.025 13.730 -3.695 1.00 91.06 98 ASP A O 1
ATOM 809 N N . LYS A 1 99 ? 6.757 13.853 -5.917 1.00 92.00 99 LYS A N 1
ATOM 810 C CA . LYS A 1 99 ? 5.299 13.622 -5.877 1.00 92.00 99 LYS A CA 1
ATOM 811 C C . LYS A 1 99 ? 4.920 12.268 -5.252 1.00 92.00 99 LYS A C 1
ATOM 813 O O . LYS A 1 99 ? 3.790 12.115 -4.792 1.00 92.00 99 LYS A O 1
ATOM 818 N N . LEU A 1 100 ? 5.831 11.292 -5.225 1.00 93.62 100 LEU A N 1
ATOM 819 C CA . LEU A 1 100 ? 5.622 9.958 -4.651 1.00 93.62 100 LEU A CA 1
ATOM 820 C C . LEU A 1 100 ? 6.171 9.821 -3.225 1.00 93.62 100 LEU A C 1
ATOM 822 O O . LEU A 1 100 ? 6.085 8.728 -2.663 1.00 93.62 100 LEU A O 1
ATOM 826 N N . SER A 1 101 ? 6.687 10.895 -2.618 1.00 94.88 101 SER A N 1
ATOM 827 C CA . SER A 1 101 ? 7.335 10.878 -1.296 1.00 94.88 101 SER A CA 1
ATOM 828 C C . SER A 1 101 ? 6.527 10.134 -0.229 1.00 94.88 101 SER A C 1
ATOM 830 O O . SER A 1 101 ? 7.088 9.384 0.566 1.00 94.88 101 SER A O 1
ATOM 832 N N . LYS A 1 102 ? 5.194 10.252 -0.259 1.00 95.06 102 LYS A N 1
ATOM 833 C CA . LYS A 1 102 ? 4.285 9.573 0.679 1.00 95.06 102 LYS A CA 1
ATOM 834 C C . LYS A 1 102 ? 4.323 8.047 0.623 1.00 95.06 102 LYS A C 1
ATOM 836 O O . LYS A 1 102 ? 4.048 7.419 1.634 1.00 95.06 102 LYS A O 1
ATOM 841 N N . ILE A 1 103 ? 4.618 7.454 -0.532 1.00 95.12 103 ILE A N 1
ATOM 842 C CA . ILE A 1 103 ? 4.574 5.995 -0.755 1.00 95.12 103 ILE A CA 1
ATOM 843 C C . ILE A 1 103 ? 5.927 5.407 -1.165 1.00 95.12 103 ILE A C 1
ATOM 845 O O . ILE A 1 103 ? 6.077 4.186 -1.218 1.00 95.12 103 ILE A O 1
ATOM 849 N N . ARG A 1 104 ? 6.921 6.265 -1.424 1.00 94.38 104 ARG A N 1
ATOM 850 C CA . ARG A 1 104 ? 8.279 5.898 -1.832 1.00 94.38 104 ARG A CA 1
ATOM 851 C C . ARG A 1 104 ? 8.911 4.820 -0.938 1.00 94.38 104 ARG A C 1
ATOM 853 O O . ARG A 1 104 ? 9.424 3.862 -1.519 1.00 94.38 104 ARG A O 1
ATOM 860 N N . PRO A 1 105 ? 8.838 4.893 0.411 1.00 95.69 105 PRO A N 1
ATOM 861 C CA . PRO A 1 105 ? 9.433 3.865 1.267 1.00 95.69 105 PRO A CA 1
ATOM 862 C C . PRO A 1 105 ? 8.850 2.469 1.019 1.00 95.69 105 PRO A C 1
ATOM 864 O O . PRO A 1 105 ? 9.598 1.503 0.884 1.00 95.69 105 PRO A O 1
ATOM 867 N N . LEU A 1 106 ? 7.525 2.365 0.873 1.00 96.00 106 LEU A N 1
ATOM 868 C CA . LEU A 1 106 ? 6.856 1.085 0.630 1.00 96.00 106 LEU A CA 1
ATOM 869 C C . LEU A 1 106 ? 7.220 0.504 -0.738 1.00 96.00 106 LEU A C 1
ATOM 871 O O . LEU A 1 106 ? 7.516 -0.682 -0.828 1.00 96.00 106 LEU A O 1
ATOM 875 N N . ILE A 1 107 ? 7.240 1.326 -1.793 1.00 94.62 107 ILE A N 1
ATOM 876 C CA . ILE A 1 107 ? 7.614 0.868 -3.143 1.00 94.62 107 ILE A CA 1
ATOM 877 C C . ILE A 1 107 ? 9.067 0.378 -3.161 1.00 94.62 107 ILE A C 1
ATOM 879 O O . ILE A 1 107 ? 9.356 -0.669 -3.737 1.00 94.62 107 ILE A O 1
ATOM 883 N N . ALA A 1 108 ? 9.979 1.107 -2.511 1.00 94.81 108 ALA A N 1
ATOM 884 C CA . ALA A 1 108 ? 11.382 0.716 -2.422 1.00 94.81 108 ALA A CA 1
ATOM 885 C C . ALA A 1 108 ? 11.553 -0.623 -1.688 1.00 94.81 108 ALA A C 1
ATOM 887 O O . ALA A 1 108 ? 12.255 -1.508 -2.181 1.00 94.81 108 ALA A O 1
ATOM 888 N N . LYS A 1 109 ? 10.862 -0.807 -0.553 1.00 95.44 109 LYS A N 1
ATOM 889 C CA . LYS A 1 109 ? 10.871 -2.080 0.180 1.00 95.44 109 LYS A CA 1
ATOM 890 C C . LYS A 1 109 ? 10.262 -3.221 -0.631 1.00 95.44 109 LYS A C 1
ATOM 892 O O . LYS A 1 109 ? 10.867 -4.285 -0.692 1.00 95.44 109 LYS A O 1
ATOM 897 N N . ALA A 1 110 ? 9.130 -2.994 -1.297 1.00 94.00 110 ALA A N 1
ATOM 898 C CA . ALA A 1 110 ? 8.494 -3.999 -2.145 1.00 94.00 110 ALA A CA 1
ATOM 899 C C . ALA A 1 110 ? 9.427 -4.455 -3.277 1.00 94.00 110 ALA A C 1
ATOM 901 O O . ALA A 1 110 ? 9.662 -5.648 -3.425 1.00 94.00 110 ALA A O 1
ATOM 902 N N . ASN A 1 111 ? 10.049 -3.521 -4.005 1.00 94.88 111 ASN A N 1
ATOM 903 C CA . ASN A 1 111 ? 11.024 -3.855 -5.049 1.00 94.88 111 ASN A CA 1
ATOM 904 C C . ASN A 1 111 ? 12.248 -4.601 -4.494 1.00 94.88 111 ASN A C 1
ATOM 906 O O . ASN A 1 111 ? 12.740 -5.530 -5.130 1.00 94.88 111 ASN A O 1
ATOM 910 N N . SER A 1 112 ? 12.730 -4.231 -3.301 1.00 94.38 112 SER A N 1
ATOM 911 C CA . SER A 1 112 ? 13.814 -4.967 -2.640 1.00 94.38 112 SER A CA 1
ATOM 912 C C . SER A 1 112 ? 13.405 -6.400 -2.294 1.00 94.38 112 SER A C 1
ATOM 914 O O . SER A 1 112 ? 14.204 -7.314 -2.479 1.00 94.38 112 SER A O 1
ATOM 916 N N . GLN A 1 113 ? 12.170 -6.615 -1.832 1.00 94.56 113 GLN A N 1
ATOM 917 C CA . GLN A 1 113 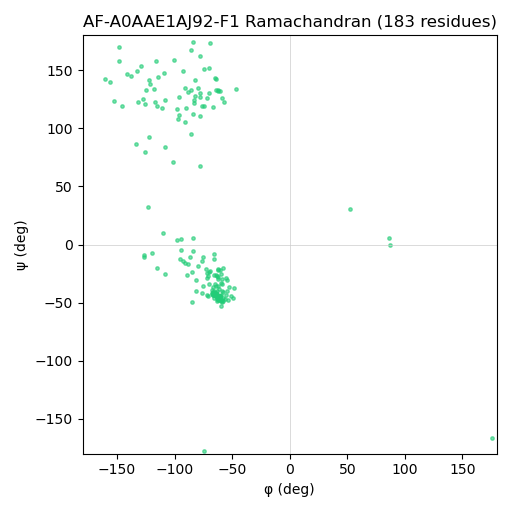? 11.645 -7.957 -1.575 1.00 94.56 113 GLN A CA 1
ATOM 918 C C . GLN A 1 113 ? 11.477 -8.749 -2.872 1.00 94.56 113 GLN A C 1
ATOM 920 O O . GLN A 1 113 ? 11.910 -9.895 -2.941 1.00 94.56 113 GLN A O 1
ATOM 925 N N . PHE A 1 114 ? 10.949 -8.136 -3.933 1.00 94.00 114 PHE A N 1
ATOM 926 C CA . PHE A 1 114 ? 10.787 -8.816 -5.218 1.00 94.00 114 PHE A CA 1
ATOM 927 C C . PHE A 1 114 ? 12.112 -9.346 -5.772 1.00 94.00 114 PHE A C 1
ATOM 929 O O . PHE A 1 114 ? 12.156 -10.474 -6.256 1.00 94.00 114 PHE A O 1
ATOM 936 N N . ALA A 1 115 ? 13.190 -8.572 -5.642 1.00 92.12 115 ALA A N 1
ATOM 937 C CA . ALA A 1 115 ? 14.521 -8.985 -6.075 1.00 92.12 115 ALA A CA 1
ATOM 938 C C . ALA A 1 115 ? 15.143 -10.091 -5.201 1.00 92.12 115 ALA A C 1
ATOM 940 O O . ALA A 1 115 ? 15.971 -10.847 -5.687 1.00 92.12 115 ALA A O 1
ATOM 941 N N . LYS A 1 116 ? 14.770 -10.189 -3.918 1.00 93.25 116 LYS A N 1
ATOM 942 C CA . LYS A 1 116 ? 15.300 -11.211 -2.994 1.00 93.25 116 LYS A CA 1
ATOM 943 C C . LYS A 1 116 ? 14.612 -12.565 -3.128 1.00 93.25 116 LYS A C 1
ATOM 945 O O . LYS A 1 116 ? 15.208 -13.582 -2.799 1.00 93.25 116 LYS A O 1
ATOM 950 N N . LEU A 1 117 ? 13.337 -12.566 -3.508 1.00 92.75 117 LEU A N 1
ATOM 951 C CA . LEU A 1 117 ? 12.487 -13.756 -3.444 1.00 92.75 117 LEU A CA 1
ATOM 952 C C . LEU A 1 117 ? 12.498 -14.596 -4.718 1.00 92.75 117 LEU A C 1
ATOM 954 O O . LEU A 1 117 ? 12.033 -15.734 -4.687 1.00 92.75 117 LEU A O 1
ATOM 958 N N . TYR A 1 118 ? 12.980 -14.042 -5.827 1.00 91.88 118 TYR A N 1
ATOM 959 C CA . TYR A 1 118 ? 12.954 -14.720 -7.113 1.00 91.88 118 TYR A CA 1
ATOM 960 C C . TYR A 1 118 ? 14.091 -14.241 -8.009 1.00 91.88 118 TYR A C 1
ATOM 962 O O . TYR A 1 118 ? 14.184 -13.054 -8.338 1.00 91.88 118 TYR A O 1
ATOM 970 N N . ASP A 1 119 ? 14.902 -15.192 -8.457 1.00 90.94 119 ASP A N 1
ATOM 971 C CA . ASP A 1 119 ? 15.895 -14.962 -9.495 1.00 90.94 119 ASP A CA 1
ATOM 972 C C . ASP A 1 119 ? 15.197 -14.931 -10.855 1.00 90.94 119 ASP A C 1
ATOM 974 O O . ASP A 1 119 ? 14.679 -15.935 -11.351 1.00 90.94 119 ASP A O 1
ATOM 978 N N . VAL A 1 120 ? 15.156 -13.744 -11.456 1.00 89.44 120 VAL A N 1
ATOM 979 C CA . VAL A 1 120 ? 14.546 -13.539 -12.771 1.00 89.44 120 VAL A CA 1
ATOM 980 C C . VAL A 1 120 ? 15.289 -14.305 -13.860 1.00 89.44 120 VAL A C 1
ATOM 982 O O . VAL A 1 120 ? 16.519 -14.384 -13.858 1.00 89.44 120 VAL A O 1
ATOM 985 N N . ARG A 1 121 ? 14.550 -14.849 -14.830 1.00 90.06 121 ARG A N 1
ATOM 986 C CA . ARG A 1 121 ? 15.152 -15.548 -15.965 1.00 90.06 121 ARG A CA 1
ATOM 987 C C . ARG A 1 121 ? 15.550 -14.557 -17.051 1.00 90.06 121 ARG A C 1
ATOM 989 O O . ARG A 1 121 ? 15.247 -13.369 -17.008 1.00 90.06 121 ARG A O 1
ATOM 996 N N . ARG A 1 122 ? 16.215 -15.083 -18.081 1.00 90.75 122 ARG A N 1
ATOM 997 C CA . ARG A 1 122 ? 16.662 -14.310 -19.248 1.00 90.75 122 ARG A CA 1
ATOM 998 C C . ARG A 1 122 ? 15.512 -13.634 -20.003 1.00 90.75 122 ARG A C 1
ATOM 1000 O O . ARG A 1 122 ? 15.726 -12.600 -20.621 1.00 90.75 122 ARG A O 1
ATOM 1007 N N . VAL A 1 123 ? 14.328 -14.251 -20.033 1.00 93.06 123 VAL A N 1
ATOM 1008 C CA . VAL A 1 123 ? 13.190 -13.756 -20.819 1.00 93.06 123 VAL A CA 1
ATOM 1009 C C . VAL A 1 123 ? 12.274 -12.951 -19.914 1.00 93.06 123 VAL A C 1
ATOM 1011 O O . VAL A 1 123 ? 11.565 -13.507 -19.079 1.00 93.06 123 VAL A O 1
ATOM 1014 N N . GLN A 1 124 ? 12.291 -11.639 -20.112 1.00 91.94 124 GLN A N 1
ATOM 1015 C CA . GLN A 1 124 ? 11.517 -10.686 -19.332 1.00 91.94 124 GLN A CA 1
ATOM 1016 C C . GLN A 1 124 ? 10.735 -9.767 -20.264 1.00 91.94 124 GLN A C 1
ATOM 1018 O O . GLN A 1 124 ? 11.139 -9.511 -21.399 1.00 91.94 124 GLN A O 1
ATOM 1023 N N . SER A 1 125 ? 9.628 -9.241 -19.758 1.00 92.19 125 SER A N 1
ATOM 1024 C CA . SER A 1 125 ? 8.824 -8.223 -20.423 1.00 92.19 125 SER A CA 1
ATOM 1025 C C . SER A 1 125 ? 8.724 -6.984 -19.548 1.00 92.19 125 SER A C 1
ATOM 1027 O O . SER A 1 125 ? 8.499 -7.087 -18.339 1.00 92.19 125 SER A O 1
ATOM 1029 N N . VAL A 1 126 ? 8.839 -5.819 -20.174 1.00 92.56 126 VAL A N 1
ATOM 1030 C CA . VAL A 1 126 ? 8.551 -4.527 -19.556 1.00 92.56 126 VAL A CA 1
ATOM 1031 C C . VAL A 1 126 ? 7.358 -3.927 -20.279 1.00 92.56 126 VAL A C 1
ATOM 1033 O O . VAL A 1 126 ? 7.408 -3.712 -21.487 1.00 92.56 126 VAL A O 1
ATOM 1036 N N . ASP A 1 127 ? 6.280 -3.689 -19.541 1.00 91.00 127 ASP A N 1
ATOM 1037 C CA . ASP A 1 127 ? 5.055 -3.091 -20.074 1.00 91.00 127 ASP A CA 1
ATOM 1038 C C . ASP A 1 127 ? 4.372 -2.249 -18.989 1.00 91.00 127 ASP A C 1
ATOM 1040 O O . ASP A 1 127 ? 4.739 -2.242 -17.807 1.00 91.00 127 ASP A O 1
ATOM 1044 N N . GLU A 1 128 ? 3.371 -1.497 -19.411 1.00 91.19 128 GLU A N 1
ATOM 1045 C CA . GLU A 1 128 ? 2.670 -0.517 -18.617 1.00 91.19 128 GLU A CA 1
ATOM 1046 C C . GLU A 1 128 ? 1.400 -1.131 -18.043 1.00 91.19 128 GLU A C 1
ATOM 1048 O O . GLU A 1 128 ? 0.527 -1.624 -18.771 1.00 91.19 128 GLU A O 1
ATOM 1053 N N . SER A 1 129 ? 1.254 -1.011 -16.730 1.00 92.50 129 SER A N 1
ATOM 1054 C CA . SER A 1 129 ? 0.057 -1.385 -15.992 1.00 92.50 129 SER A CA 1
ATOM 1055 C C . SER A 1 129 ? -0.677 -0.145 -15.487 1.00 92.50 129 SER A C 1
ATO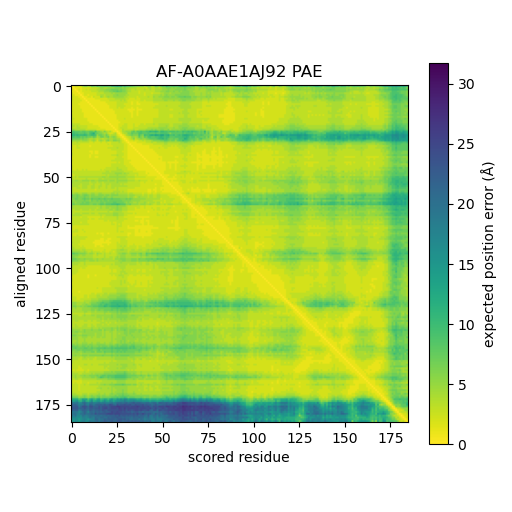M 1057 O O . SER A 1 129 ? -0.076 0.887 -15.185 1.00 92.50 129 SER A O 1
ATOM 1059 N N . MET A 1 130 ? -2.003 -0.239 -15.406 1.00 94.62 130 MET A N 1
ATOM 1060 C CA . MET A 1 130 ? -2.871 0.854 -14.976 1.00 94.62 130 MET A CA 1
ATOM 1061 C C . MET A 1 130 ? -3.608 0.467 -13.699 1.00 94.62 130 MET A C 1
ATOM 1063 O O . MET A 1 130 ? -4.376 -0.492 -13.684 1.00 94.62 130 MET A O 1
ATOM 1067 N N . VAL A 1 131 ? -3.444 1.266 -12.645 1.00 95.25 131 VAL A N 1
ATOM 1068 C CA . VAL A 1 131 ? -4.222 1.139 -11.406 1.00 95.25 131 VAL A CA 1
ATOM 1069 C C . VAL A 1 131 ? -5.366 2.141 -11.439 1.00 95.25 131 VAL A C 1
ATOM 1071 O O . VAL A 1 131 ? -5.143 3.354 -11.474 1.00 95.25 131 VAL A O 1
ATOM 1074 N N . LEU A 1 132 ? -6.605 1.644 -11.431 1.00 95.62 132 LEU A N 1
ATOM 1075 C CA . LEU A 1 132 ? -7.800 2.484 -11.474 1.00 95.62 132 LEU A CA 1
ATOM 1076 C C . LEU A 1 132 ? -7.832 3.447 -10.281 1.00 95.62 132 LEU A C 1
ATOM 1078 O O . LEU A 1 132 ? -7.808 3.034 -9.125 1.00 95.62 132 LEU A O 1
ATOM 1082 N N . PHE A 1 133 ? -7.969 4.742 -10.565 1.00 95.44 133 PHE A N 1
ATOM 1083 C CA . PHE A 1 133 ? -8.183 5.752 -9.534 1.00 95.44 133 PHE A CA 1
ATOM 1084 C C . PHE A 1 133 ? -9.084 6.873 -10.048 1.00 95.44 133 PHE A C 1
ATOM 1086 O O . PHE A 1 133 ? -8.757 7.580 -11.004 1.00 95.44 133 PHE A O 1
ATOM 1093 N N . LYS A 1 134 ? -10.234 7.056 -9.391 1.00 91.88 134 LYS A N 1
ATOM 1094 C CA . LYS A 1 134 ? -11.243 8.052 -9.789 1.00 91.88 134 LYS A CA 1
ATOM 1095 C C . LYS A 1 134 ? -11.088 9.404 -9.075 1.00 91.88 134 LYS A C 1
ATOM 1097 O O . LYS A 1 134 ? -11.650 10.392 -9.538 1.00 91.88 134 LYS A O 1
ATOM 1102 N N . GLY A 1 135 ? -10.297 9.480 -8.002 1.00 93.38 135 GLY A N 1
ATOM 1103 C CA . GLY A 1 135 ? -10.110 10.697 -7.204 1.00 93.38 135 GLY A CA 1
ATOM 1104 C C . GLY A 1 135 ? -9.236 11.777 -7.858 1.00 93.38 135 GLY A C 1
ATOM 1105 O O . GLY A 1 135 ? -8.762 11.645 -8.994 1.00 93.38 135 GLY A O 1
ATOM 1106 N N . ARG A 1 136 ? -9.012 12.875 -7.128 1.00 94.00 136 ARG A N 1
ATOM 1107 C CA . ARG A 1 136 ? -8.111 13.968 -7.532 1.00 94.00 136 ARG A CA 1
ATOM 1108 C C . ARG A 1 136 ? -6.671 13.607 -7.161 1.00 94.00 136 ARG A C 1
ATOM 1110 O O . ARG A 1 136 ? -6.385 13.349 -6.001 1.00 94.00 136 ARG A O 1
ATOM 1117 N N . SER A 1 137 ? -5.781 13.576 -8.147 1.00 93.38 137 SER A N 1
ATOM 1118 C CA . SER A 1 137 ? -4.343 13.378 -7.950 1.00 93.38 137 SER A CA 1
ATOM 1119 C C . SER A 1 137 ? -3.589 13.964 -9.138 1.00 93.38 137 SER A C 1
ATOM 1121 O O . SER A 1 137 ? -4.031 13.806 -10.277 1.00 93.38 137 SER A O 1
ATOM 1123 N N . SER A 1 138 ? -2.460 14.621 -8.872 1.00 92.00 138 SER A N 1
ATOM 1124 C CA . SER A 1 138 ? -1.569 15.195 -9.888 1.00 92.00 138 SER A CA 1
ATOM 1125 C C . SER A 1 138 ? -0.729 14.145 -10.625 1.00 92.00 138 SER A C 1
ATOM 1127 O O . SER A 1 138 ? -0.100 14.468 -11.627 1.00 92.00 138 SER A O 1
ATOM 1129 N N . ILE A 1 139 ? -0.713 12.898 -10.137 1.00 92.94 139 ILE A N 1
ATOM 1130 C CA . ILE A 1 139 ? 0.041 11.770 -10.715 1.00 92.94 139 ILE A CA 1
ATOM 1131 C C . ILE A 1 139 ? -0.844 10.930 -11.648 1.00 92.94 139 ILE A C 1
ATOM 1133 O O . ILE A 1 139 ? -0.359 10.095 -12.405 1.00 92.94 139 ILE A O 1
ATOM 1137 N N . LYS A 1 140 ? -2.162 11.152 -11.616 1.00 93.50 140 LYS A N 1
ATOM 1138 C CA . LYS A 1 140 ? -3.122 10.427 -12.450 1.00 93.50 140 LYS A CA 1
ATOM 1139 C C . LYS A 1 140 ? -2.883 10.731 -13.931 1.00 93.50 140 LYS A C 1
ATOM 1141 O O . LYS A 1 140 ? -2.808 11.892 -14.320 1.00 93.50 140 LYS A O 1
ATOM 1146 N N . GLN A 1 141 ? -2.847 9.687 -14.750 1.00 93.56 141 GLN A N 1
ATOM 1147 C CA . GLN A 1 141 ? -2.623 9.764 -16.192 1.00 93.56 141 GLN A CA 1
ATOM 1148 C C . GLN A 1 141 ? -3.845 9.279 -16.975 1.00 93.56 141 GLN A C 1
ATOM 1150 O O . GLN A 1 141 ? -4.689 8.542 -16.452 1.00 93.56 141 GLN A O 1
ATOM 1155 N N . TYR A 1 142 ? -3.941 9.727 -18.229 1.00 92.81 142 TYR A N 1
ATOM 1156 C CA . TYR A 1 142 ? -4.940 9.277 -19.192 1.00 92.81 142 TYR A CA 1
ATOM 1157 C C . TYR A 1 142 ? -4.268 8.462 -20.299 1.00 92.81 142 TYR A C 1
ATOM 1159 O O . TYR A 1 142 ? -3.449 8.993 -21.042 1.00 92.81 142 TYR A O 1
ATOM 1167 N N . CYS A 1 143 ? -4.637 7.189 -20.419 1.00 91.06 143 CYS A N 1
ATOM 1168 C CA . CYS A 1 143 ? -4.118 6.263 -21.422 1.00 91.06 143 CYS A CA 1
ATOM 1169 C C . CYS A 1 143 ? -5.299 5.731 -22.253 1.00 91.06 143 CYS A C 1
ATOM 1171 O O . CYS A 1 143 ? -5.937 4.762 -21.843 1.00 91.06 143 CYS A O 1
ATOM 1173 N N . PRO A 1 144 ? -5.643 6.356 -23.397 1.00 91.94 144 PRO A N 1
ATOM 1174 C CA . PRO A 1 144 ? -6.889 6.070 -24.119 1.00 91.94 144 PRO A CA 1
ATOM 1175 C C . PRO A 1 144 ? -6.988 4.637 -24.654 1.00 91.94 144 PRO A C 1
ATOM 1177 O O . PRO A 1 144 ? -8.097 4.127 -24.800 1.00 91.94 144 PRO A O 1
ATOM 1180 N N . MET A 1 145 ? -5.844 4.004 -24.927 1.00 91.75 145 MET A N 1
ATOM 1181 C CA . MET A 1 145 ? -5.754 2.661 -25.510 1.00 91.75 145 MET A CA 1
ATOM 1182 C C . MET A 1 145 ? -5.794 1.526 -24.473 1.00 91.75 145 MET A C 1
ATOM 1184 O O . MET A 1 145 ? -5.929 0.370 -24.857 1.00 91.75 145 MET A O 1
ATOM 1188 N N . LYS A 1 146 ? -5.688 1.815 -23.167 1.00 89.00 146 LYS A N 1
ATOM 1189 C CA . LYS A 1 146 ? -5.763 0.788 -22.111 1.00 89.00 146 LYS A CA 1
ATOM 1190 C C . LYS A 1 146 ? -7.219 0.664 -21.605 1.00 89.00 146 LYS A C 1
ATOM 1192 O O . LYS A 1 146 ? -7.931 1.673 -21.574 1.00 89.00 146 LYS A O 1
ATOM 1197 N N . PRO A 1 147 ? -7.673 -0.524 -21.147 1.00 93.94 147 PRO A N 1
ATOM 1198 C CA . PRO A 1 147 ? -9.031 -0.707 -20.612 1.00 93.94 147 PRO A CA 1
ATOM 1199 C C . PRO A 1 147 ? -9.351 0.257 -19.460 1.00 93.94 147 PRO A C 1
ATOM 1201 O O . PRO A 1 147 ? -10.401 0.901 -19.429 1.00 93.94 147 PRO A O 1
ATOM 1204 N N . ILE A 1 148 ? -8.396 0.427 -18.540 1.00 94.75 148 ILE A N 1
ATOM 1205 C CA . ILE A 1 148 ? -8.441 1.464 -17.508 1.00 94.75 148 ILE A CA 1
ATOM 1206 C C . ILE A 1 148 ? -7.855 2.743 -18.102 1.00 94.75 148 ILE A C 1
ATOM 1208 O O . ILE A 1 148 ? -6.646 2.965 -18.091 1.00 94.75 148 ILE A O 1
ATOM 1212 N N . LYS A 1 149 ? -8.736 3.611 -18.605 1.00 93.81 149 LYS A N 1
ATOM 1213 C CA . LYS A 1 149 ? -8.315 4.839 -19.289 1.00 93.81 149 LYS A CA 1
ATOM 1214 C C . LYS A 1 149 ? -7.731 5.901 -18.358 1.00 93.81 149 LYS A C 1
ATOM 1216 O O . LYS A 1 149 ? -6.944 6.720 -18.812 1.00 93.81 149 LYS A O 1
ATOM 1221 N N . ARG A 1 150 ? -8.141 5.956 -17.084 1.00 95.00 150 ARG A N 1
ATOM 1222 C CA . ARG A 1 150 ? -7.710 6.981 -16.109 1.00 95.00 150 ARG A CA 1
ATOM 1223 C C . ARG A 1 150 ? -7.289 6.335 -14.795 1.00 95.00 150 ARG A C 1
ATOM 1225 O O . ARG A 1 150 ? -8.100 5.662 -14.160 1.00 95.00 150 ARG A O 1
ATOM 1232 N N . GLY A 1 151 ? -6.054 6.580 -14.369 1.00 96.25 151 GLY A N 1
ATOM 1233 C CA . GLY A 1 151 ? -5.501 5.957 -13.169 1.00 96.25 151 GLY A CA 1
ATOM 1234 C C . GLY A 1 151 ? -4.034 6.292 -12.931 1.00 96.25 151 GLY A C 1
ATOM 1235 O O . GLY A 1 151 ? -3.497 7.214 -13.545 1.00 96.25 151 GLY A O 1
ATOM 1236 N N . TYR A 1 152 ? -3.391 5.550 -12.036 1.00 95.44 152 TYR A N 1
ATOM 1237 C CA . TYR A 1 152 ? -1.940 5.586 -11.882 1.00 95.44 152 TYR A CA 1
ATOM 1238 C C . TYR A 1 152 ? -1.305 4.662 -12.917 1.00 95.44 152 TYR A C 1
ATOM 1240 O O . TYR A 1 152 ? -1.655 3.484 -12.979 1.00 95.44 152 TYR A O 1
ATOM 1248 N N . LYS A 1 153 ? -0.391 5.204 -13.722 1.00 93.94 153 LYS A N 1
ATOM 1249 C CA . LYS A 1 153 ? 0.416 4.421 -14.658 1.00 93.94 153 LYS A CA 1
ATOM 1250 C C . LYS A 1 153 ? 1.641 3.875 -13.923 1.00 93.94 153 LYS A C 1
ATOM 1252 O O . LYS A 1 153 ? 2.304 4.611 -13.190 1.00 93.94 153 LYS A O 1
ATOM 1257 N N . LEU A 1 154 ? 1.910 2.592 -14.114 1.00 93.69 154 LEU A N 1
ATOM 1258 C CA . LEU A 1 154 ? 3.069 1.875 -13.601 1.00 93.69 154 LEU A CA 1
ATOM 1259 C C . LEU A 1 154 ? 3.826 1.274 -14.778 1.00 93.69 154 LEU A C 1
ATOM 1261 O O . LEU A 1 154 ? 3.190 0.723 -15.670 1.00 93.69 154 LEU A O 1
ATOM 1265 N N . TRP A 1 155 ? 5.150 1.284 -14.734 1.00 92.81 155 TRP A N 1
ATOM 1266 C CA . TRP A 1 155 ? 5.951 0.323 -15.481 1.00 92.81 155 TRP A CA 1
ATOM 1267 C C . TRP A 1 155 ? 6.212 -0.897 -14.618 1.00 92.81 155 TRP A C 1
ATOM 1269 O O . TRP A 1 155 ? 6.540 -0.776 -13.433 1.00 92.81 155 TRP A O 1
ATOM 1279 N N . VAL A 1 156 ? 6.049 -2.070 -15.211 1.00 94.00 156 VAL A N 1
ATOM 1280 C CA . VAL A 1 156 ? 6.202 -3.348 -14.526 1.00 94.00 156 VAL A CA 1
ATOM 1281 C C . VAL A 1 156 ? 7.173 -4.203 -15.323 1.00 94.00 156 VAL A C 1
ATOM 1283 O O . VAL A 1 156 ? 6.954 -4.442 -16.508 1.00 94.00 156 VAL A O 1
ATOM 1286 N N . ARG A 1 157 ? 8.232 -4.679 -14.660 1.00 94.19 157 ARG A N 1
ATOM 1287 C CA . ARG A 1 157 ? 9.132 -5.697 -15.212 1.00 94.19 157 ARG A CA 1
ATOM 1288 C C . ARG A 1 157 ? 8.712 -7.066 -14.700 1.00 94.19 157 ARG A C 1
ATOM 1290 O O . ARG A 1 157 ? 8.875 -7.357 -13.509 1.00 94.19 157 ARG A O 1
ATOM 1297 N N . ALA A 1 158 ? 8.202 -7.896 -15.599 1.00 94.50 158 ALA A N 1
ATOM 1298 C CA . ALA A 1 158 ? 7.739 -9.242 -15.299 1.00 94.50 158 ALA A CA 1
ATOM 1299 C C . ALA A 1 158 ? 8.595 -10.310 -15.994 1.00 94.50 158 ALA A C 1
ATOM 1301 O O . ALA A 1 158 ? 9.078 -10.108 -17.107 1.00 94.50 158 ALA A O 1
ATOM 1302 N N . ASP A 1 159 ? 8.790 -11.433 -15.312 1.00 94.44 159 ASP A N 1
ATOM 1303 C CA . ASP A 1 159 ? 9.389 -12.650 -15.863 1.00 94.44 159 ASP A CA 1
ATOM 1304 C C . ASP A 1 159 ? 8.375 -13.419 -16.725 1.00 94.44 159 ASP A C 1
ATOM 1306 O O . ASP A 1 159 ? 7.164 -13.225 -16.589 1.00 94.44 159 ASP A O 1
ATOM 1310 N N . MET A 1 160 ? 8.858 -14.330 -17.572 1.00 92.69 160 MET A N 1
ATOM 1311 C CA . MET A 1 160 ? 8.005 -15.175 -18.421 1.00 92.69 160 MET A CA 1
ATOM 1312 C C . MET A 1 160 ? 6.950 -15.991 -17.651 1.00 92.69 160 MET A C 1
ATOM 1314 O O . MET A 1 160 ? 5.876 -16.245 -18.190 1.00 92.69 160 MET A O 1
ATOM 1318 N N . ASP A 1 161 ? 7.220 -16.352 -16.392 1.00 91.88 161 ASP A N 1
ATOM 1319 C CA . ASP A 1 161 ? 6.281 -17.094 -15.537 1.00 91.88 161 ASP A CA 1
ATOM 1320 C C . ASP A 1 161 ? 5.256 -16.169 -14.835 1.00 91.88 161 ASP A C 1
ATOM 1322 O O . ASP A 1 161 ? 4.472 -16.608 -13.995 1.00 91.88 161 ASP A O 1
ATOM 1326 N N . GLY A 1 162 ? 5.253 -14.870 -15.158 1.00 91.06 162 GLY A N 1
ATOM 1327 C CA . GLY A 1 162 ? 4.327 -13.876 -14.607 1.00 91.06 162 GLY A CA 1
ATOM 1328 C C . GLY A 1 162 ? 4.777 -13.241 -13.288 1.00 91.06 162 GLY A C 1
ATOM 1329 O O . GLY A 1 162 ? 4.037 -12.448 -12.703 1.00 91.06 162 GLY A O 1
ATOM 1330 N N . TYR A 1 163 ? 5.988 -13.547 -12.811 1.00 94.19 163 TYR A N 1
ATOM 1331 C CA . TYR A 1 163 ? 6.530 -12.942 -11.597 1.00 94.19 163 TYR A CA 1
ATOM 1332 C C . TYR A 1 163 ? 6.905 -11.473 -11.814 1.00 94.19 163 TYR A C 1
ATOM 1334 O O . TYR A 1 163 ? 7.705 -11.151 -12.692 1.00 94.19 163 TYR A O 1
ATOM 1342 N N . ILE A 1 164 ? 6.386 -10.576 -10.973 1.00 94.50 164 ILE A N 1
ATOM 1343 C CA . ILE A 1 164 ? 6.740 -9.154 -11.010 1.00 94.50 164 ILE A CA 1
ATOM 1344 C C . ILE A 1 164 ? 8.022 -8.930 -10.212 1.00 94.50 164 ILE A C 1
ATOM 1346 O O . ILE A 1 164 ? 8.034 -9.012 -8.988 1.00 94.50 164 ILE A O 1
ATOM 1350 N N . SER A 1 165 ? 9.092 -8.582 -10.919 1.00 93.38 165 SER A N 1
ATOM 1351 C CA . SER A 1 165 ? 10.405 -8.338 -10.317 1.00 93.38 165 SER A CA 1
ATOM 1352 C C . SER A 1 165 ? 10.617 -6.892 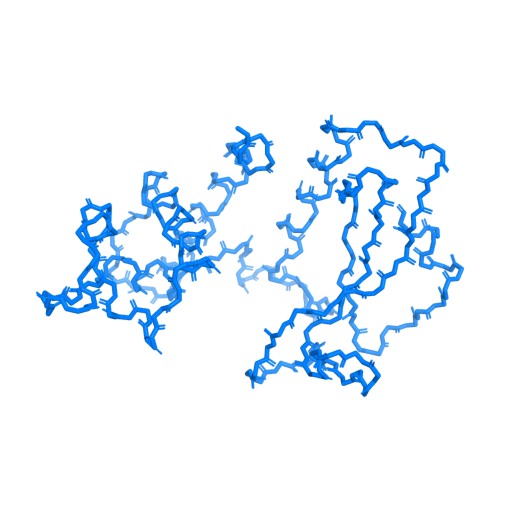-9.879 1.00 93.38 165 SER A C 1
ATOM 1354 O O . SER A 1 165 ? 11.428 -6.629 -8.992 1.00 93.38 165 SER A O 1
ATOM 1356 N N . LYS A 1 166 ? 9.920 -5.940 -10.512 1.00 94.00 166 LYS A N 1
ATOM 1357 C CA . LYS A 1 166 ? 10.069 -4.514 -10.221 1.00 94.00 166 LYS A CA 1
ATOM 1358 C C . LYS A 1 166 ? 8.879 -3.707 -10.710 1.00 94.00 166 LYS A C 1
ATOM 1360 O O . LYS A 1 166 ? 8.340 -3.968 -11.787 1.00 94.00 166 LYS A O 1
ATOM 1365 N N . ILE A 1 167 ? 8.508 -2.704 -9.923 1.00 94.19 167 ILE A N 1
ATOM 1366 C CA . ILE A 1 167 ? 7.447 -1.746 -10.230 1.00 94.19 167 ILE A CA 1
ATOM 1367 C C . ILE A 1 167 ? 8.017 -0.334 -10.137 1.00 94.19 167 ILE A C 1
ATOM 1369 O O . ILE A 1 167 ? 8.664 0.031 -9.151 1.00 94.19 167 ILE A O 1
ATOM 1373 N N . LEU A 1 168 ? 7.720 0.484 -11.141 1.00 93.38 168 LEU A N 1
ATOM 1374 C CA . LEU A 1 168 ? 8.073 1.895 -11.181 1.00 93.38 168 LEU A CA 1
ATOM 1375 C C . LEU A 1 168 ? 6.819 2.734 -11.430 1.00 93.38 168 LEU A C 1
ATOM 1377 O O . LEU A 1 168 ? 6.128 2.565 -12.429 1.00 93.38 168 LEU A O 1
ATOM 1381 N N . MET A 1 169 ? 6.508 3.644 -10.507 1.00 92.62 169 MET A N 1
ATOM 1382 C CA . MET A 1 169 ? 5.385 4.569 -10.664 1.00 92.62 169 MET A CA 1
ATOM 1383 C C . MET A 1 169 ? 5.744 5.719 -11.601 1.00 92.62 169 MET A C 1
ATOM 1385 O O . MET A 1 169 ? 6.717 6.433 -11.360 1.00 92.62 169 MET A O 1
ATOM 1389 N N . CYS A 1 170 ? 4.919 5.941 -12.622 1.00 91.25 170 CYS A N 1
ATOM 1390 C CA . CYS A 1 170 ? 5.128 7.015 -13.583 1.00 91.25 170 CYS A CA 1
ATOM 1391 C C . CYS A 1 170 ? 4.598 8.346 -13.034 1.00 91.25 170 CYS A C 1
ATOM 1393 O O . CYS A 1 170 ? 3.421 8.467 -12.674 1.00 91.25 170 CYS A O 1
ATOM 1395 N N . VAL A 1 171 ? 5.440 9.377 -13.053 1.00 89.75 171 VAL A N 1
ATOM 1396 C CA . VAL A 1 171 ? 5.090 10.730 -12.608 1.00 89.75 171 VAL A CA 1
ATOM 1397 C C . VAL A 1 171 ? 4.974 11.667 -13.816 1.00 89.75 171 VAL A C 1
ATOM 1399 O O . VAL A 1 171 ? 5.937 11.795 -14.572 1.00 89.75 171 VAL A O 1
ATOM 1402 N N . PRO A 1 172 ? 3.835 12.360 -14.013 1.00 84.75 172 PRO A N 1
ATOM 1403 C CA . PRO A 1 172 ? 3.689 13.322 -15.101 1.00 84.75 172 PRO A CA 1
ATOM 1404 C C . PRO A 1 172 ? 4.706 14.462 -14.993 1.00 84.75 172 PRO A C 1
ATOM 1406 O O . PRO A 1 172 ? 4.841 15.070 -13.920 1.00 84.75 172 PRO A O 1
ATOM 1409 N N . GLY A 1 173 ? 5.363 14.765 -16.114 1.00 77.88 173 GLY A N 1
ATOM 1410 C CA . GLY A 1 173 ? 6.369 15.824 -16.234 1.00 77.88 173 GLY A CA 1
ATOM 1411 C C . GLY A 1 173 ? 7.800 15.405 -15.883 1.00 77.88 173 GLY A C 1
ATOM 1412 O O . GLY A 1 173 ? 8.687 16.242 -15.966 1.00 77.88 173 GLY A O 1
ATOM 1413 N N . GLN A 1 174 ? 8.038 14.147 -15.497 1.00 74.69 174 GLN A N 1
ATOM 1414 C CA . GLN A 1 174 ? 9.384 13.571 -15.563 1.00 74.69 174 GLN A CA 1
ATOM 1415 C C . GLN A 1 174 ? 9.642 13.084 -16.994 1.00 74.69 174 GLN A C 1
ATOM 1417 O O . GLN A 1 174 ? 8.717 12.598 -17.643 1.00 74.69 174 GLN A O 1
ATOM 1422 N N . GLU A 1 175 ? 10.864 13.259 -17.499 1.00 60.06 175 GLU A N 1
ATOM 1423 C CA . GLU A 1 175 ? 11.272 12.664 -18.773 1.00 60.06 175 GLU A CA 1
ATOM 1424 C C . GLU A 1 175 ? 11.401 11.146 -18.609 1.00 60.06 175 GLU A C 1
ATOM 1426 O O . GLU A 1 175 ? 12.003 10.636 -17.655 1.00 60.06 175 GLU A O 1
ATOM 1431 N N . TRP A 1 176 ? 10.765 10.444 -19.539 1.00 61.59 176 TRP A N 1
ATOM 1432 C CA . TRP A 1 176 ? 10.591 9.000 -19.552 1.00 61.59 176 TRP A CA 1
ATOM 1433 C C . TRP A 1 176 ? 10.935 8.514 -20.961 1.00 61.59 176 TRP A C 1
ATOM 1435 O O . TRP A 1 176 ? 10.068 8.443 -21.833 1.00 61.59 176 TRP A O 1
ATOM 1445 N N . GLU A 1 177 ? 12.213 8.248 -21.218 1.00 56.94 177 GLU A N 1
ATOM 1446 C CA . GLU A 1 177 ? 12.635 7.598 -22.460 1.00 56.94 177 GLU A CA 1
ATOM 1447 C C . GLU A 1 177 ? 12.592 6.084 -22.264 1.00 56.94 177 GLU A C 1
ATOM 1449 O O . GLU A 1 177 ? 13.128 5.584 -21.276 1.00 56.94 177 GLU A O 1
ATOM 1454 N N . ARG A 1 178 ? 11.984 5.344 -23.199 1.00 55.88 178 ARG A N 1
ATOM 1455 C CA . ARG A 1 178 ? 11.819 3.882 -23.086 1.00 55.88 178 ARG A CA 1
ATOM 1456 C C . ARG A 1 178 ? 13.135 3.145 -22.807 1.00 55.88 178 ARG A C 1
ATOM 1458 O O . ARG A 1 178 ? 13.131 2.193 -22.038 1.00 55.88 178 ARG A O 1
ATOM 1465 N N . GLU A 1 179 ? 14.252 3.590 -23.381 1.00 55.19 179 GLU A N 1
ATOM 1466 C CA . GLU A 1 179 ? 15.576 3.004 -23.112 1.00 55.19 179 GLU A CA 1
ATOM 1467 C C . GLU A 1 179 ? 16.074 3.334 -21.696 1.00 55.19 179 GLU A C 1
ATOM 1469 O O . GLU A 1 179 ? 16.463 2.430 -20.960 1.00 55.19 179 GLU A O 1
ATOM 1474 N N . SER A 1 180 ? 15.930 4.585 -21.246 1.00 57.47 180 SER A N 1
ATOM 1475 C CA . SER A 1 180 ? 16.243 4.984 -19.862 1.00 57.47 180 SER A CA 1
ATOM 1476 C C . SER A 1 180 ? 15.370 4.267 -18.815 1.00 57.47 180 SER A C 1
ATOM 1478 O O . SER A 1 180 ? 15.776 4.071 -17.669 1.00 57.47 180 SER A O 1
ATOM 1480 N N . GLU A 1 181 ? 14.151 3.863 -19.186 1.00 58.28 181 GLU A N 1
ATOM 1481 C CA . GLU A 1 181 ? 13.235 3.105 -18.331 1.00 58.28 181 GLU A CA 1
ATOM 1482 C C . GLU A 1 181 ? 13.647 1.642 -18.194 1.00 58.28 181 GLU A C 1
ATOM 1484 O O . GLU A 1 181 ? 13.523 1.098 -17.097 1.00 58.28 181 GLU A O 1
ATOM 1489 N N . LEU A 1 182 ? 14.182 1.035 -19.261 1.00 57.78 182 LEU A N 1
ATOM 1490 C CA . LEU A 1 182 ? 14.794 -0.294 -19.206 1.00 57.78 182 LEU A CA 1
ATOM 1491 C C . LEU A 1 182 ? 16.035 -0.285 -18.309 1.00 57.78 182 LEU A C 1
ATOM 1493 O O . LEU A 1 182 ? 16.185 -1.174 -17.481 1.00 57.78 182 LEU A O 1
ATOM 1497 N N . GLU A 1 183 ? 16.880 0.745 -18.395 1.00 59.75 183 GLU A N 1
ATOM 1498 C CA . GLU A 1 183 ? 18.041 0.885 -17.500 1.00 59.75 183 GLU A CA 1
ATOM 1499 C C . GLU A 1 183 ? 17.631 1.093 -16.034 1.00 59.75 183 GLU A C 1
ATOM 1501 O O . GLU A 1 183 ? 18.289 0.613 -15.107 1.00 59.75 183 GLU A O 1
ATOM 1506 N N . ARG A 1 184 ? 16.511 1.789 -15.800 1.00 61.03 184 ARG A N 1
ATOM 1507 C CA . ARG A 1 184 ? 15.941 1.979 -14.459 1.00 61.03 184 ARG A CA 1
ATOM 1508 C C . ARG A 1 184 ? 15.217 0.745 -13.928 1.00 61.03 184 ARG A C 1
ATOM 1510 O O . ARG A 1 184 ? 14.945 0.735 -12.722 1.00 61.03 184 ARG A O 1
ATOM 1517 N N . LEU A 1 185 ? 14.896 -0.260 -14.751 1.00 58.53 185 LEU A N 1
ATOM 1518 C CA . LEU A 1 185 ? 14.154 -1.473 -14.380 1.00 58.53 185 LEU A CA 1
ATOM 1519 C C . LEU A 1 185 ? 15.049 -2.706 -14.324 1.00 58.53 185 LEU A C 1
ATOM 1521 O O . LEU A 1 185 ? 15.392 -3.063 -13.171 1.00 58.53 185 LEU A O 1
#

InterPro domains:
  IPR029526 PiggyBac transposable element-derived protein [PF13843] (1-180)
  IPR052638 PiggyBac transposable element-derived [PTHR47055] (1-166)

pLDDT: mean 91.45, std 8.88, range [55.19, 97.62]

Organism: NCBI:txid231223

Mean predicted aligned error: 4.9 Å

Solvent-accessible surface area (backbone atoms only — not comparable to full-atom values): 11024 Å² total; per-residue (Å²): 114,69,60,68,62,57,27,71,68,58,52,50,49,32,40,51,26,18,46,50,48,38,60,77,66,71,50,97,66,82,80,68,47,73,66,54,54,53,42,50,51,52,48,54,56,48,50,70,78,57,76,64,100,44,85,70,42,41,62,37,84,51,90,92,55,44,33,68,72,54,44,72,66,44,50,69,68,58,47,52,51,47,71,77,43,71,29,56,42,61,85,90,74,54,54,87,86,43,92,52,42,60,49,43,61,54,52,53,51,43,34,53,37,30,57,72,76,46,86,76,62,93,55,64,49,75,51,78,46,66,46,80,48,90,74,94,60,87,46,54,43,78,41,87,89,44,94,58,36,47,12,41,42,29,42,36,37,26,29,80,90,68,49,65,44,37,74,44,80,51,54,76,90,60,91,81,51,74,68,63,49,58,75,70,102